Protein AF-A0A7S0EYB3-F1 (afdb_monomer)

Sequence (249 aa):
HHSPRRRPLAQVLSMSYGQLGDAGIPNRYRVEYCPTGRGGCKACGSPMA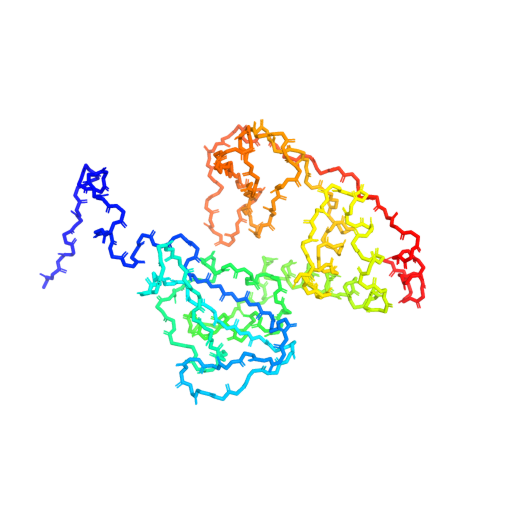EFTPRCGEKMRSHFFDGFEIKWFHPHCYRTSCKTVHDIVGFQKLKWTDQLVLYKQITGANADEGEAGAQRAKEASGMLWGVAEAIAGVPKPKLKEALELNGRMFGDKASPFELRHTIADGLLNGRLPPCPWCKCEALEQEGGLITCRGYLEGATACEFKQTAYGVMGSKVTAAAEAVPLERVPWAAHPAVEKSLHKAGGL

Foldseek 3Di:
DDDPDDDDPVVVVPDDPPPPPLVPDQLQKEKDFALAQPDAAPQPRHTHHGRAMKIWGWDQDPPDGGIDIHIHHLVRDDDPAQDCVSYHCLLVDQLVVNQVNRCVRNVDGDPCVDPLNVVSNVVSVQLVLLLVLLVPQDPVLLQVLCVQQLHHDDPSDGSSNSSSVVSCCQVPAAFAQDPQQSHSQWDDDPQKIAGQQARVRPHGDGDMAGQDDRPPRPRPPPVPPDRRDHDHRDGGPSSQVSQVVSVHD

Solvent-accessible surface area (backbone atoms only — not comparable to full-atom values): 14722 Å² total; per-residue (Å²): 140,83,80,81,80,78,76,61,73,74,64,65,76,72,53,57,95,85,69,58,65,79,83,67,48,80,73,32,34,31,36,47,58,30,80,48,52,83,46,52,19,76,76,81,61,49,74,37,56,50,73,37,70,33,35,33,41,50,41,77,39,94,85,52,99,52,72,41,70,51,38,21,43,60,95,63,54,84,72,88,60,68,55,71,88,62,29,45,48,46,80,78,40,56,55,72,58,38,51,55,49,43,26,71,49,59,74,43,79,75,62,64,84,41,72,68,42,43,51,51,44,51,53,31,51,52,36,50,51,47,26,58,38,39,61,85,54,53,63,70,60,50,47,55,33,31,48,72,62,58,41,86,75,64,92,83,60,36,67,65,59,51,33,46,53,50,22,46,24,71,76,64,26,32,67,45,56,31,94,82,56,61,38,61,37,49,45,74,57,88,28,40,34,35,41,71,38,37,38,94,79,75,42,79,36,83,56,68,47,73,79,47,60,54,95,86,43,73,60,72,8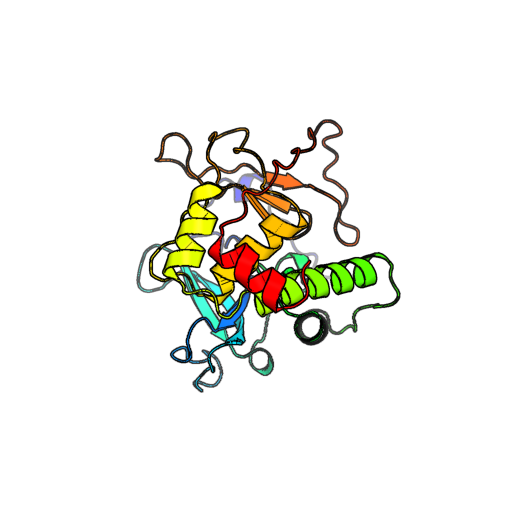1,58,95,70,70,75,80,78,66,54,39,84,54,60,82,34,72,67,51,53,56,29,27,56,74,61,75,47,133

Secondary structure (DSSP, 8-state):
-----PPPHHHHTT--TTTSGGGG-TT-EEEEE-SSTT-B-TTT--B--TTSEEEEEEEE-SSSSSEEEEEE-GGG-------GGGEETGGGS-HHHHHHHHHHHHSS---TTSHHHHHHHHHHHHHHHHHHHTTTS-HHHHHHHHHTTT----TT--HHHHHHHHHHHHHH-BPPPPTTT--S-EEEETTEEEE-SEETTTEE---EEESS--TT------TT----PPBPP---HHHHHHHHHTT--

InterPro domains:
  IPR001510 Zinc finger, PARP-type [PS50064] (29-109)
  IPR001510 Zinc finger, PARP-type [SM01336] (32-106)
  IPR036957 Zinc finger, PARP-type superfamily [G3DSA:3.30.1740.10] (25-121)

pLDDT: mean 84.0, std 17.28, range [30.45, 97.56]

Nearest PDB structures (foldseek):
  7s6h-assembly2_C  TM=8.211E-01  e=1.130E-13  Homo sapiens
  7s6h-assembly1_A  TM=8.220E-01  e=2.110E-13  Homo sapiens
  2n8a-assembly1_A  TM=8.616E-01  e=4.667E-07  Homo sapiens
  4dqy-assembly2_D  TM=9.055E-01  e=9.274E-07  Homo sapiens
  2dmj-assembly1_A  TM=7.052E-01  e=1.719E-07  Homo sapiens

Structure (mmCIF, N/CA/C/O backbone):
data_AF-A0A7S0EYB3-F1
#
_entry.id   AF-A0A7S0EYB3-F1
#
loop_
_atom_site.group_PDB
_atom_site.id
_atom_site.type_symbol
_atom_site.label_atom_id
_atom_site.label_alt_id
_atom_site.label_comp_id
_atom_site.label_asym_id
_atom_site.label_entity_id
_atom_site.label_seq_id
_atom_site.pdbx_PDB_ins_code
_atom_site.Cartn_x
_atom_site.Cartn_y
_atom_site.Cartn_z
_atom_site.occupancy
_atom_site.B_iso_or_equiv
_atom_site.auth_seq_id
_atom_site.auth_comp_id
_atom_site.auth_asym_id
_atom_site.auth_atom_id
_atom_site.pdbx_PDB_model_num
ATOM 1 N N . HIS A 1 1 ? -31.458 25.736 16.020 1.00 33.06 1 HIS A N 1
ATOM 2 C CA . HIS A 1 1 ? -31.029 25.841 14.609 1.00 33.06 1 HIS A CA 1
ATOM 3 C C . HIS A 1 1 ? -29.658 26.505 14.518 1.00 33.06 1 HIS A C 1
ATOM 5 O O . HIS A 1 1 ? -29.581 27.726 14.531 1.00 33.06 1 HIS A O 1
ATOM 11 N N . HIS A 1 2 ? -28.573 25.734 14.436 1.00 30.92 2 HIS A N 1
ATOM 12 C CA . HIS A 1 2 ? -27.263 26.279 14.068 1.00 30.92 2 HIS A CA 1
ATOM 13 C C . HIS A 1 2 ? -26.848 25.692 12.727 1.00 30.92 2 HIS A C 1
ATOM 15 O O . HIS A 1 2 ? -26.446 24.539 12.629 1.00 30.92 2 HIS A O 1
ATOM 21 N N . SER A 1 3 ? -27.017 26.500 11.684 1.00 30.45 3 SER A N 1
ATOM 22 C CA . SER A 1 3 ? -26.506 26.199 10.354 1.00 30.45 3 SER A CA 1
ATOM 23 C C . SER A 1 3 ? -24.984 26.401 10.363 1.00 30.45 3 SER A C 1
ATOM 25 O O . SER A 1 3 ? -24.530 27.465 10.801 1.00 30.45 3 SER A O 1
ATOM 27 N N . PRO A 1 4 ? -24.168 25.426 9.924 1.00 42.44 4 PRO A N 1
ATOM 28 C CA . PRO A 1 4 ? -22.732 25.629 9.815 1.00 42.44 4 PRO A CA 1
ATOM 29 C C . PRO A 1 4 ? -22.466 26.639 8.694 1.00 42.44 4 PRO A C 1
ATOM 31 O O . PRO A 1 4 ? -22.766 26.389 7.525 1.00 42.44 4 PRO A O 1
ATOM 34 N N . ARG A 1 5 ? -21.914 27.807 9.050 1.00 40.59 5 ARG A N 1
ATOM 35 C CA . ARG A 1 5 ? -21.501 28.834 8.083 1.00 40.59 5 ARG A CA 1
ATOM 36 C C . ARG A 1 5 ? -20.450 28.229 7.147 1.00 40.59 5 ARG A C 1
ATOM 38 O O . ARG A 1 5 ? -19.302 28.043 7.548 1.00 40.59 5 ARG A O 1
ATOM 45 N N . ARG A 1 6 ? -20.827 27.924 5.903 1.00 46.78 6 ARG A N 1
ATOM 46 C CA . ARG A 1 6 ? -19.861 27.590 4.847 1.00 46.78 6 ARG A CA 1
ATOM 47 C C . ARG A 1 6 ? -19.009 28.831 4.588 1.00 46.78 6 ARG A C 1
ATOM 49 O O . ARG A 1 6 ? -19.554 29.901 4.325 1.00 46.78 6 ARG A O 1
ATOM 56 N N . ARG A 1 7 ? -17.684 28.704 4.709 1.00 49.44 7 ARG A N 1
ATOM 57 C CA . ARG A 1 7 ? -16.764 29.797 4.369 1.00 49.44 7 ARG A CA 1
ATOM 58 C C . ARG A 1 7 ? -16.691 29.951 2.844 1.00 49.44 7 ARG A C 1
ATOM 60 O O . ARG A 1 7 ? -16.728 28.934 2.149 1.00 49.44 7 ARG A O 1
ATOM 67 N N . PRO A 1 8 ? -16.589 31.180 2.315 1.00 42.66 8 PRO A N 1
ATOM 68 C CA . PRO A 1 8 ? -16.465 31.410 0.879 1.00 42.66 8 PRO A CA 1
ATOM 69 C C . PRO A 1 8 ? -15.180 30.783 0.323 1.00 42.66 8 PRO A C 1
ATOM 71 O O . PRO A 1 8 ? -14.124 30.888 0.943 1.00 42.66 8 PRO A O 1
ATOM 74 N N . LEU A 1 9 ? -15.260 30.184 -0.870 1.00 46.19 9 LEU A N 1
ATOM 75 C CA . LEU A 1 9 ? -14.141 29.546 -1.589 1.00 46.19 9 LEU A CA 1
ATOM 76 C C . LEU A 1 9 ? -12.902 30.453 -1.712 1.00 46.19 9 LEU A C 1
ATOM 78 O O . LEU A 1 9 ? -11.775 29.984 -1.582 1.00 46.19 9 LEU A O 1
ATOM 82 N N . ALA A 1 10 ? -13.113 31.762 -1.869 1.00 38.06 10 ALA A N 1
ATOM 83 C CA . ALA A 1 10 ? -12.046 32.759 -1.961 1.00 38.06 10 ALA A CA 1
ATOM 84 C C . ALA A 1 10 ? -11.173 32.847 -0.692 1.00 38.06 10 ALA A C 1
ATOM 86 O O . ALA A 1 10 ? -9.992 33.160 -0.779 1.00 38.06 10 ALA A O 1
ATOM 87 N N . GLN A 1 11 ? -11.727 32.526 0.481 1.00 45.06 11 GLN A N 1
ATOM 88 C CA . GLN A 1 11 ? -11.010 32.591 1.757 1.00 45.06 11 GLN A CA 1
ATOM 89 C C . GLN A 1 11 ? -10.157 31.340 2.019 1.00 45.06 11 GLN A C 1
ATOM 91 O O . GLN A 1 11 ? -9.266 31.381 2.856 1.00 45.06 11 GLN A O 1
ATOM 96 N N . VAL A 1 12 ? -10.416 30.233 1.311 1.00 47.38 12 VAL A N 1
ATOM 97 C CA . VAL A 1 12 ? -9.609 28.999 1.378 1.00 47.38 12 VAL A CA 1
ATOM 98 C C . VAL A 1 12 ? -8.300 29.166 0.600 1.00 47.38 12 VAL A C 1
ATOM 100 O O . VAL A 1 12 ? -7.272 28.635 1.005 1.00 47.38 12 VAL A O 1
ATOM 103 N N . LEU A 1 13 ? -8.327 29.952 -0.481 1.00 43.72 13 LEU A N 1
ATOM 104 C CA . LEU A 1 13 ? -7.182 30.195 -1.365 1.00 43.72 13 LEU A CA 1
ATOM 105 C C . LEU A 1 13 ? -6.155 31.187 -0.790 1.00 43.72 13 LEU A C 1
ATOM 107 O O . LEU A 1 13 ? -5.025 31.227 -1.263 1.00 43.72 13 LEU A O 1
ATOM 111 N N . SER A 1 14 ? -6.521 31.970 0.232 1.00 40.59 14 SER A N 1
ATOM 112 C CA . SER A 1 14 ? -5.645 32.973 0.857 1.00 40.59 14 SER A CA 1
ATOM 113 C C . SER A 1 14 ? -5.004 32.514 2.172 1.00 40.59 14 SER A C 1
ATOM 115 O O . SER A 1 14 ? -4.392 33.324 2.867 1.00 40.59 14 SER A O 1
ATOM 117 N N . MET A 1 15 ? -5.187 31.255 2.578 1.00 36.97 15 MET A N 1
ATOM 118 C CA . MET A 1 15 ? -4.656 30.754 3.847 1.00 36.97 15 MET A CA 1
ATOM 119 C C . MET A 1 15 ? -3.258 30.180 3.641 1.00 36.97 15 MET A C 1
ATOM 121 O O . MET A 1 15 ? -3.061 29.256 2.854 1.00 36.97 15 MET A O 1
ATOM 125 N N . SER A 1 16 ? -2.284 30.714 4.379 1.00 45.19 16 SER A N 1
ATOM 126 C CA . SER A 1 16 ? -0.939 30.144 4.420 1.00 45.19 16 SER A CA 1
ATOM 127 C C . SER A 1 16 ? -0.989 28.701 4.941 1.00 45.19 16 SER A C 1
ATOM 129 O O . SER A 1 16 ? -1.886 28.326 5.707 1.00 45.19 16 SER A O 1
ATOM 131 N N . TYR A 1 17 ? -0.007 27.886 4.542 1.00 46.47 17 TYR A N 1
ATOM 132 C CA . TYR A 1 17 ? 0.092 26.448 4.843 1.00 46.47 17 TYR A CA 1
ATOM 133 C C . TYR A 1 17 ? -0.139 26.080 6.327 1.00 46.47 17 TYR A C 1
ATOM 135 O O . TYR A 1 17 ? -0.525 24.944 6.623 1.00 46.47 17 TYR A O 1
ATOM 143 N N . GLY A 1 18 ? 0.056 27.025 7.256 1.00 48.12 18 GLY A N 1
ATOM 144 C CA . GLY A 1 18 ? -0.119 26.853 8.700 1.00 48.12 18 GLY A CA 1
ATOM 145 C C . GLY A 1 18 ? -1.530 27.096 9.260 1.00 48.12 18 GLY A C 1
ATOM 146 O O . GLY A 1 18 ? -1.785 26.699 10.392 1.00 48.12 18 GLY A O 1
ATOM 147 N N . GLN A 1 19 ? -2.465 27.706 8.518 1.00 46.12 19 GLN A N 1
ATOM 148 C CA . GLN A 1 19 ? -3.760 28.139 9.084 1.00 46.12 19 GLN A CA 1
ATOM 149 C C . GLN A 1 19 ? -4.953 27.218 8.780 1.00 46.12 19 GLN A C 1
ATOM 151 O O . GLN A 1 19 ? -6.019 27.390 9.369 1.00 46.12 19 GLN A O 1
ATOM 156 N N . LEU A 1 20 ? -4.808 26.219 7.904 1.00 49.84 20 LEU A N 1
ATOM 157 C CA . LEU A 1 20 ? -5.917 25.347 7.465 1.00 49.84 20 LEU A CA 1
ATOM 158 C C . LEU A 1 20 ? -6.392 24.319 8.519 1.00 49.84 20 LEU A C 1
ATOM 160 O O . LEU A 1 20 ? -7.240 23.473 8.224 1.00 49.84 20 LEU A O 1
ATOM 164 N N . GLY A 1 21 ? -5.860 24.365 9.745 1.00 59.31 21 GLY A N 1
ATOM 165 C CA . GLY A 1 21 ? -6.082 23.329 10.756 1.00 59.31 21 GLY A CA 1
ATOM 166 C C . GLY A 1 21 ? -5.693 21.933 10.247 1.00 59.31 21 GLY A C 1
ATOM 167 O O . GLY A 1 21 ? -4.972 21.789 9.251 1.00 59.31 21 GLY A O 1
ATOM 168 N N . ASP A 1 22 ? -6.190 20.891 10.914 1.00 60.12 22 ASP A N 1
ATOM 169 C CA . ASP A 1 22 ? -5.960 19.499 10.497 1.00 60.12 22 ASP A CA 1
ATOM 170 C C . ASP A 1 22 ? -6.861 19.056 9.327 1.00 60.12 22 ASP A C 1
ATOM 172 O O . ASP A 1 22 ? -6.702 17.956 8.795 1.00 60.12 22 ASP A O 1
ATOM 176 N N . ALA A 1 23 ? -7.828 19.887 8.921 1.00 60.25 23 ALA A N 1
ATOM 177 C CA . ALA A 1 23 ? -8.753 19.587 7.826 1.00 60.25 23 ALA A CA 1
ATOM 178 C C . ALA A 1 23 ? -8.066 19.605 6.447 1.00 60.25 23 ALA A C 1
ATOM 180 O O . ALA A 1 23 ? -8.551 18.977 5.513 1.00 60.25 23 ALA A O 1
ATOM 181 N N . GLY A 1 24 ? -6.925 20.291 6.326 1.00 71.31 24 GLY A N 1
ATOM 182 C CA . GLY A 1 24 ? -6.131 20.358 5.097 1.00 71.31 24 GLY A CA 1
ATOM 183 C C . GLY A 1 24 ? -5.035 19.293 4.968 1.00 71.31 24 GLY A C 1
ATOM 184 O O . GLY A 1 24 ? -4.196 19.423 4.083 1.00 71.31 24 GLY A O 1
ATOM 185 N N . ILE A 1 25 ? -4.968 18.284 5.848 1.00 83.31 25 ILE A N 1
ATOM 186 C CA . ILE A 1 25 ? -3.905 17.265 5.789 1.00 83.31 25 ILE A CA 1
ATOM 187 C C . ILE A 1 25 ? -4.238 16.230 4.700 1.00 83.31 25 ILE A C 1
ATOM 189 O O . ILE A 1 25 ? -5.195 15.470 4.860 1.00 83.31 25 ILE A O 1
ATOM 193 N N . PRO A 1 26 ? -3.448 16.135 3.611 1.00 82.50 26 PRO A N 1
ATOM 194 C CA . PRO A 1 26 ? -3.720 15.183 2.542 1.00 82.50 26 PRO A CA 1
ATOM 195 C C . PRO A 1 26 ? -3.441 13.751 3.006 1.00 82.50 26 PRO A C 1
ATOM 197 O O . PRO A 1 26 ? -2.394 13.489 3.615 1.00 82.50 26 PRO A O 1
ATOM 200 N N . ASN A 1 27 ? -4.341 12.827 2.652 1.00 85.25 27 ASN A N 1
ATOM 201 C CA . ASN A 1 27 ? -4.281 11.405 3.011 1.00 85.25 27 ASN A CA 1
ATOM 202 C C . ASN A 1 27 ? -4.085 11.208 4.521 1.00 85.25 27 ASN A C 1
ATOM 204 O O . ASN A 1 27 ? -3.145 10.543 4.966 1.00 85.25 27 ASN A O 1
ATOM 208 N N . ARG A 1 28 ? -4.939 11.873 5.310 1.00 90.94 28 ARG A N 1
ATOM 209 C CA . ARG A 1 28 ? -4.842 11.899 6.772 1.00 90.94 28 ARG A CA 1
ATOM 210 C C . ARG A 1 28 ? -4.916 10.502 7.381 1.00 90.94 28 ARG A C 1
ATOM 212 O O . ARG A 1 28 ? -4.125 10.186 8.268 1.00 90.94 28 ARG A O 1
ATOM 219 N N . TYR A 1 29 ? -5.852 9.684 6.916 1.00 93.44 29 TYR A N 1
ATOM 220 C CA . TYR A 1 29 ? -6.107 8.358 7.466 1.00 93.44 29 TYR A CA 1
ATOM 221 C C . TYR A 1 29 ? -5.429 7.285 6.635 1.00 93.44 29 TYR A C 1
ATOM 223 O O . TYR A 1 29 ? -5.396 7.350 5.405 1.00 93.44 29 TYR A O 1
ATOM 231 N N . ARG A 1 30 ? -4.882 6.285 7.322 1.00 94.06 30 ARG A N 1
ATOM 232 C CA . ARG A 1 30 ? -4.179 5.186 6.673 1.00 94.06 30 ARG A CA 1
ATOM 233 C C . ARG A 1 30 ? -4.172 3.921 7.508 1.00 94.06 30 ARG A C 1
ATOM 235 O O . ARG A 1 30 ? -4.234 3.983 8.732 1.00 94.06 30 ARG A O 1
ATOM 242 N N . VAL A 1 31 ? -4.053 2.781 6.850 1.00 95.38 31 VAL A N 1
ATOM 243 C CA . VAL A 1 31 ? -3.905 1.468 7.472 1.00 95.38 31 VAL A CA 1
ATOM 244 C C . VAL A 1 31 ? -2.864 0.650 6.726 1.00 95.38 31 VAL A C 1
ATOM 246 O O . VAL A 1 31 ? -2.667 0.803 5.524 1.00 95.38 31 VAL A O 1
ATOM 249 N N . GLU A 1 32 ? -2.167 -0.205 7.459 1.00 94.44 32 GLU A N 1
ATOM 250 C CA . GLU A 1 32 ? -1.218 -1.171 6.908 1.00 94.44 32 GLU A CA 1
ATOM 251 C C . GLU A 1 32 ? -0.987 -2.294 7.919 1.00 94.44 32 GLU A C 1
ATOM 253 O O . GLU A 1 32 ? -1.329 -2.161 9.097 1.00 94.44 32 GLU A O 1
ATOM 258 N N . TYR A 1 33 ? -0.339 -3.372 7.487 1.00 94.75 33 TYR A N 1
ATOM 259 C CA . TYR A 1 33 ? 0.288 -4.294 8.428 1.00 94.75 33 TYR A CA 1
ATOM 260 C C . TYR A 1 33 ? 1.583 -3.702 8.960 1.00 94.75 33 TYR A C 1
ATOM 262 O O . TYR A 1 33 ? 2.339 -3.061 8.228 1.00 94.75 33 TYR A O 1
ATOM 270 N N . CYS A 1 34 ? 1.865 -3.950 10.235 1.00 94.00 34 CYS A N 1
ATOM 271 C CA . CYS A 1 34 ? 3.109 -3.541 10.862 1.00 94.00 34 CYS A CA 1
ATOM 272 C C . CYS A 1 34 ? 4.300 -4.112 10.076 1.00 94.00 34 CYS A C 1
ATOM 274 O O . CYS A 1 34 ? 4.470 -5.331 10.046 1.00 94.00 34 CYS A O 1
ATOM 276 N N . PRO A 1 35 ? 5.162 -3.265 9.487 1.00 89.81 35 PRO A N 1
ATOM 277 C CA . PRO A 1 35 ? 6.303 -3.737 8.709 1.00 89.81 35 PRO A CA 1
ATOM 278 C C . PRO A 1 35 ? 7.406 -4.326 9.596 1.00 89.81 35 PRO A C 1
ATOM 280 O O . PRO A 1 35 ? 8.272 -5.029 9.098 1.00 89.81 35 PRO A O 1
ATOM 283 N N . THR A 1 36 ? 7.405 -3.991 10.893 1.00 89.19 36 THR A N 1
ATOM 284 C CA . THR A 1 36 ? 8.294 -4.545 11.926 1.00 89.19 36 THR A CA 1
ATOM 285 C C . THR A 1 36 ? 7.568 -4.526 13.273 1.00 89.19 36 THR A C 1
ATOM 287 O O . THR A 1 36 ? 6.688 -3.685 13.473 1.00 89.19 36 THR A O 1
ATOM 290 N N . GLY A 1 37 ? 8.002 -5.353 14.226 1.00 90.62 37 GLY A N 1
ATOM 291 C CA . GLY A 1 37 ? 7.461 -5.396 15.593 1.00 90.62 37 GLY A CA 1
ATOM 292 C C . GLY A 1 37 ? 7.941 -4.290 16.549 1.00 90.62 37 GLY A C 1
ATOM 293 O O . GLY A 1 37 ? 7.733 -4.383 17.753 1.00 90.62 37 GLY A O 1
ATOM 294 N N . ARG A 1 38 ? 8.639 -3.257 16.051 1.00 89.00 38 ARG A N 1
ATOM 295 C CA . ARG A 1 38 ? 9.266 -2.211 16.892 1.00 89.00 38 ARG A CA 1
ATOM 296 C C . ARG A 1 38 ? 8.354 -1.021 17.205 1.00 89.00 38 ARG A C 1
ATOM 298 O O . ARG A 1 38 ? 8.743 -0.129 17.951 1.00 89.00 38 ARG A O 1
ATOM 305 N N . GLY A 1 39 ? 7.179 -0.950 16.580 1.00 89.50 39 GLY A N 1
ATOM 306 C CA . GLY A 1 39 ? 6.250 0.165 16.762 1.00 89.50 39 GLY A CA 1
ATOM 307 C C . GLY A 1 39 ? 5.416 0.016 18.034 1.00 89.50 39 GLY A C 1
ATOM 308 O O . GLY A 1 39 ? 4.934 -1.073 18.322 1.00 89.50 39 GLY A O 1
ATOM 309 N N . GLY A 1 40 ? 5.194 1.115 18.755 1.00 94.94 40 GLY A N 1
ATOM 310 C CA . GLY A 1 40 ? 4.257 1.183 19.883 1.00 94.94 40 GLY A CA 1
ATOM 311 C C . GLY A 1 40 ? 2.981 1.946 19.524 1.00 94.94 40 GLY A C 1
ATOM 312 O O . GLY A 1 40 ? 3.022 2.903 18.744 1.00 94.94 40 GLY A O 1
ATOM 313 N N . CYS A 1 41 ? 1.848 1.522 20.080 1.00 97.56 41 CYS A N 1
ATOM 314 C CA . CYS A 1 41 ? 0.565 2.197 19.904 1.00 97.56 41 CYS A CA 1
ATOM 315 C C . CYS A 1 41 ? 0.527 3.515 20.684 1.00 97.56 41 CYS A C 1
ATOM 317 O O . CYS A 1 41 ? 0.824 3.557 21.876 1.00 97.56 41 CYS A O 1
ATOM 319 N N . LYS A 1 42 ? 0.105 4.601 20.032 1.00 96.25 42 LYS A N 1
ATOM 320 C CA . LYS A 1 42 ? 0.049 5.941 20.633 1.00 96.25 42 LYS A CA 1
ATOM 321 C C . LYS A 1 42 ? -1.106 6.152 21.616 1.00 96.25 42 LYS A C 1
ATOM 323 O O . LYS A 1 42 ? -1.129 7.190 22.264 1.00 96.25 42 LYS A O 1
ATOM 328 N N . ALA A 1 43 ? -2.032 5.200 21.740 1.00 96.50 43 ALA A N 1
ATOM 329 C CA . ALA A 1 43 ? -3.118 5.265 22.720 1.00 96.50 43 ALA A CA 1
ATOM 330 C C . ALA A 1 43 ? -2.808 4.476 24.002 1.00 96.50 43 ALA A C 1
ATOM 332 O O . ALA A 1 43 ? -2.922 5.027 25.088 1.00 96.50 43 ALA A O 1
ATOM 333 N N . CYS A 1 44 ? -2.415 3.202 23.889 1.00 97.19 44 CYS A N 1
ATOM 334 C CA . CYS A 1 44 ? -2.166 2.341 25.054 1.00 97.19 44 CYS A CA 1
ATOM 335 C C . CYS A 1 44 ? -0.681 2.180 25.417 1.00 97.19 44 CYS A C 1
ATOM 337 O O . CYS A 1 44 ? -0.372 1.634 26.469 1.00 97.19 44 CYS A O 1
ATOM 339 N N . GLY A 1 45 ? 0.247 2.600 24.552 1.00 95.94 45 GLY A N 1
ATOM 340 C CA . GLY A 1 45 ? 1.693 2.450 24.756 1.00 95.94 45 GLY A CA 1
ATOM 341 C C . GLY A 1 45 ? 2.250 1.050 24.473 1.00 95.94 45 GLY A C 1
ATOM 342 O O . GLY A 1 45 ? 3.461 0.903 24.331 1.00 95.94 45 GLY A O 1
ATOM 343 N N . SER A 1 46 ? 1.401 0.026 24.342 1.00 96.81 46 SER A N 1
ATOM 344 C CA . SER A 1 46 ? 1.835 -1.357 24.114 1.00 96.81 46 SER A CA 1
ATOM 345 C C . SER A 1 46 ? 2.466 -1.564 22.723 1.00 96.81 46 SER A C 1
ATOM 347 O O . SER A 1 46 ? 2.101 -0.862 21.768 1.00 96.81 46 SER A O 1
ATOM 349 N N . PRO A 1 47 ? 3.390 -2.537 22.577 1.00 96.50 47 PRO A N 1
ATOM 350 C CA . PRO A 1 47 ? 3.994 -2.871 21.289 1.00 96.50 47 PRO A CA 1
ATOM 351 C C . PRO A 1 47 ? 2.961 -3.414 20.287 1.00 96.50 47 PRO A C 1
ATOM 353 O O . PRO A 1 47 ? 1.927 -3.976 20.655 1.00 96.50 47 PRO A O 1
ATOM 356 N N . MET A 1 48 ? 3.255 -3.247 19.000 1.00 96.38 48 MET A N 1
ATOM 357 C CA . MET A 1 48 ? 2.508 -3.823 17.881 1.00 96.38 48 MET A CA 1
ATOM 358 C C . MET A 1 48 ? 3.386 -4.860 17.188 1.00 96.38 48 MET A C 1
ATOM 360 O O . MET A 1 48 ? 4.468 -4.527 16.705 1.00 96.38 48 MET A O 1
ATOM 364 N N . ALA A 1 49 ? 2.924 -6.109 17.150 1.00 94.88 49 ALA A N 1
ATOM 365 C CA . ALA A 1 49 ? 3.656 -7.199 16.520 1.00 94.88 49 ALA A CA 1
ATOM 366 C C . ALA A 1 49 ? 3.773 -6.990 15.004 1.00 94.88 49 ALA A C 1
ATOM 368 O O . ALA A 1 49 ? 2.890 -6.406 14.370 1.00 94.88 49 ALA A O 1
ATOM 369 N N . GLU A 1 50 ? 4.865 -7.481 14.418 1.00 92.94 50 GLU A N 1
ATOM 370 C CA . GLU A 1 50 ? 5.022 -7.500 12.965 1.00 92.94 50 GLU A CA 1
ATOM 371 C C . GLU A 1 50 ? 3.843 -8.224 12.315 1.00 92.94 50 GLU A C 1
ATOM 373 O O . GLU A 1 50 ? 3.292 -9.167 12.880 1.00 92.94 50 GLU A O 1
ATOM 378 N N . PHE A 1 51 ? 3.446 -7.758 11.134 1.00 91.25 51 PHE A N 1
ATOM 379 C CA . PHE A 1 51 ? 2.380 -8.370 10.353 1.00 91.25 51 PHE A CA 1
ATOM 380 C C . PHE A 1 51 ? 0.995 -8.371 11.027 1.00 91.25 51 PHE A C 1
ATOM 382 O O . PHE A 1 51 ? 0.111 -9.133 10.649 1.00 91.25 51 PHE A O 1
ATOM 389 N N . THR A 1 52 ? 0.764 -7.473 11.989 1.00 94.38 52 THR A N 1
ATOM 390 C CA . THR A 1 52 ? -0.578 -7.175 12.521 1.00 94.38 52 THR A CA 1
ATOM 391 C C . THR A 1 52 ? -1.108 -5.854 11.953 1.00 94.38 52 THR A C 1
ATOM 393 O O . THR A 1 52 ? -0.306 -4.942 11.724 1.00 94.38 52 THR A O 1
ATOM 396 N N . PRO A 1 53 ? -2.422 -5.705 11.693 1.00 95.38 53 PRO A N 1
ATOM 397 C CA . PRO A 1 53 ? -2.978 -4.445 11.209 1.00 95.38 53 PRO A CA 1
ATOM 398 C C . PRO A 1 53 ? -2.737 -3.308 12.205 1.00 95.38 53 PRO A C 1
ATOM 400 O O . PRO A 1 53 ? -2.902 -3.481 13.413 1.00 95.38 53 PRO A O 1
ATOM 403 N N . ARG A 1 54 ? -2.402 -2.121 11.701 1.00 96.19 54 ARG A N 1
ATOM 404 C CA . ARG A 1 54 ? -2.321 -0.880 12.477 1.00 96.19 54 ARG A CA 1
ATOM 405 C C . ARG A 1 54 ? -2.991 0.268 11.741 1.00 96.19 54 ARG A C 1
ATOM 407 O O . ARG A 1 54 ? -2.939 0.357 10.516 1.00 96.19 54 ARG A O 1
ATOM 414 N N . CYS A 1 55 ? -3.587 1.170 12.509 1.00 96.62 55 CYS A N 1
ATOM 415 C CA . CYS A 1 55 ? -4.220 2.375 11.990 1.00 96.62 55 CYS A CA 1
ATOM 416 C C . CYS A 1 55 ? -3.325 3.585 12.225 1.00 96.62 55 CYS A C 1
ATOM 418 O O . CYS A 1 55 ? -2.744 3.743 13.297 1.00 96.62 55 CYS A O 1
ATOM 420 N N . GLY A 1 56 ? -3.193 4.425 11.210 1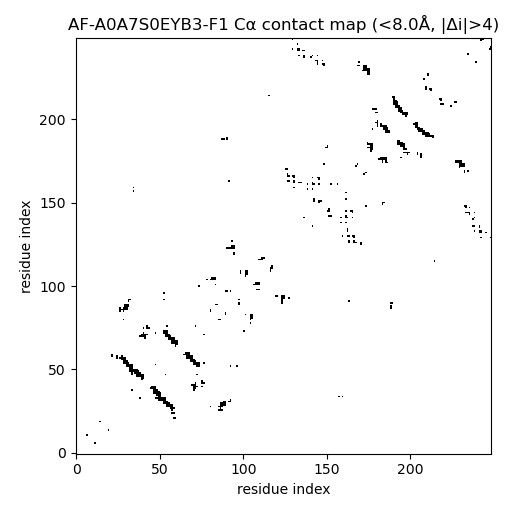.00 95.88 56 GLY A N 1
ATOM 421 C CA . GLY A 1 56 ? -2.323 5.582 11.189 1.00 95.88 56 GLY A CA 1
ATOM 422 C C . GLY A 1 56 ? -3.105 6.861 10.948 1.00 95.88 56 GLY A C 1
ATOM 423 O O . GLY A 1 56 ? -3.959 6.926 10.065 1.00 95.88 56 GLY A O 1
ATOM 424 N N . GLU A 1 57 ? -2.751 7.895 11.698 1.00 94.56 57 GLU A N 1
ATOM 425 C CA . GLU A 1 57 ? -3.251 9.245 11.489 1.00 94.56 57 GLU A CA 1
ATOM 426 C C . GLU A 1 57 ? -2.083 10.199 11.260 1.00 94.56 57 GLU A C 1
ATOM 428 O O . GLU A 1 57 ? -1.201 10.354 12.110 1.00 94.56 57 GLU A O 1
ATOM 433 N N . LYS A 1 58 ? -2.054 10.793 10.069 1.00 93.25 58 LYS A N 1
ATOM 434 C CA . LYS A 1 58 ? -1.058 11.776 9.665 1.00 93.25 58 LYS A CA 1
ATOM 435 C C . LYS A 1 58 ? -1.386 13.114 10.314 1.00 93.25 58 LYS A C 1
ATOM 437 O O . LYS A 1 58 ? -2.497 13.620 10.183 1.00 93.25 58 LYS A O 1
ATOM 442 N N . MET A 1 59 ? -0.406 13.689 10.992 1.00 91.38 59 MET A N 1
ATOM 443 C CA . MET A 1 59 ? -0.532 14.943 11.725 1.00 91.38 59 MET A CA 1
ATOM 444 C C . MET A 1 59 ? 0.667 15.836 11.431 1.00 91.38 59 MET A C 1
ATOM 446 O O . MET A 1 59 ? 1.714 15.344 11.006 1.00 91.38 59 MET A O 1
ATOM 450 N N . ARG A 1 60 ? 0.536 17.148 11.642 1.00 90.12 60 ARG A N 1
ATOM 451 C CA . ARG A 1 60 ? 1.702 18.040 11.574 1.00 90.12 60 ARG A CA 1
ATOM 452 C C . ARG A 1 60 ? 2.671 17.676 12.691 1.00 90.12 60 ARG A C 1
ATOM 454 O O . ARG A 1 60 ? 2.252 17.477 13.831 1.00 90.12 60 ARG A O 1
ATOM 461 N N . SER A 1 61 ? 3.946 17.564 12.344 1.00 90.62 61 SER A N 1
ATOM 462 C CA . SER A 1 61 ? 4.990 17.314 13.328 1.00 90.62 61 SER A CA 1
ATOM 463 C C . SER A 1 61 ? 5.231 18.574 14.155 1.00 90.62 61 SER A C 1
ATOM 465 O O . SER A 1 61 ? 5.246 19.682 13.627 1.00 90.62 61 SER A O 1
ATOM 467 N N . HIS A 1 62 ? 5.435 18.402 15.460 1.00 88.75 62 HIS A N 1
ATOM 468 C CA . HIS A 1 62 ? 5.901 19.484 16.333 1.00 88.75 62 HIS A CA 1
ATOM 469 C C . HIS A 1 62 ? 7.425 19.664 16.275 1.00 88.75 62 HIS A C 1
ATOM 471 O O . HIS A 1 62 ? 7.943 20.642 16.802 1.00 88.75 62 HIS A O 1
ATOM 477 N N . PHE A 1 63 ? 8.140 18.710 15.669 1.00 89.81 63 PHE A N 1
ATOM 478 C CA . PHE A 1 63 ? 9.601 18.633 15.705 1.00 89.81 63 PHE A CA 1
ATOM 479 C C . PHE A 1 63 ? 10.270 19.068 14.400 1.00 89.81 63 PHE A C 1
ATOM 481 O O . PHE A 1 63 ? 11.439 19.437 14.412 1.00 89.81 63 PHE A O 1
ATOM 488 N N . PHE A 1 64 ? 9.565 18.994 13.273 1.00 88.50 64 PHE A N 1
ATOM 489 C CA . PHE A 1 64 ? 10.099 19.369 11.966 1.00 88.50 64 PHE A CA 1
ATOM 490 C C . PHE A 1 64 ? 8.987 19.895 11.063 1.00 88.50 64 PHE A C 1
ATOM 492 O O . PHE A 1 64 ? 7.814 19.582 11.271 1.00 88.50 64 PHE A O 1
ATOM 499 N N . ASP A 1 65 ? 9.365 20.665 10.044 1.00 87.12 65 ASP A N 1
ATOM 500 C CA . ASP A 1 65 ? 8.424 21.144 9.037 1.00 87.12 65 ASP A CA 1
ATOM 501 C C . ASP A 1 65 ? 7.990 19.988 8.130 1.00 87.12 65 ASP A C 1
ATOM 503 O O . ASP A 1 65 ? 8.695 19.558 7.217 1.00 87.12 65 ASP A O 1
ATOM 507 N N . GLY A 1 66 ? 6.850 19.400 8.471 1.00 88.69 66 GLY A N 1
ATOM 508 C CA . GLY A 1 66 ? 6.304 18.261 7.765 1.00 88.69 66 GLY A CA 1
ATOM 509 C C . GLY A 1 66 ? 5.252 17.526 8.576 1.00 88.69 66 GLY A C 1
ATOM 510 O O . GLY A 1 66 ? 4.648 18.048 9.517 1.00 88.69 66 GLY A O 1
ATOM 511 N N . PHE A 1 67 ? 5.018 16.280 8.182 1.00 90.88 67 PHE A N 1
ATOM 512 C CA . PHE A 1 67 ? 4.012 15.436 8.801 1.00 90.88 67 PHE A CA 1
ATOM 513 C C . PHE A 1 67 ? 4.646 14.207 9.435 1.00 90.88 67 PHE A C 1
ATOM 515 O O . PHE A 1 67 ? 5.523 13.573 8.853 1.00 90.88 67 PHE A O 1
ATOM 522 N N . GLU A 1 68 ? 4.130 13.828 10.593 1.00 92.00 68 GLU A N 1
ATOM 523 C CA . GLU A 1 68 ? 4.377 12.531 11.208 1.00 92.00 68 GLU A CA 1
ATOM 524 C C . GLU A 1 68 ? 3.099 11.695 11.182 1.00 92.00 68 GLU A C 1
ATOM 526 O O . GLU A 1 68 ? 1.997 12.226 11.042 1.00 92.00 68 GLU A O 1
ATOM 531 N N . ILE A 1 69 ? 3.226 10.375 11.312 1.00 93.88 69 ILE A N 1
ATOM 532 C CA . ILE A 1 69 ? 2.060 9.507 11.481 1.00 93.88 69 ILE A CA 1
ATOM 533 C C . ILE A 1 69 ? 2.071 8.909 12.877 1.00 93.88 69 ILE A C 1
ATOM 535 O O . ILE A 1 69 ? 3.012 8.213 13.266 1.00 93.88 69 ILE A O 1
ATOM 539 N N . LYS A 1 70 ? 0.979 9.134 13.606 1.00 94.88 70 LYS A N 1
ATOM 540 C CA . LYS A 1 70 ? 0.695 8.433 14.854 1.00 94.88 70 LYS A CA 1
ATOM 541 C C . LYS A 1 70 ? 0.031 7.103 14.541 1.00 94.88 70 LYS A C 1
ATOM 543 O O . LYS A 1 70 ? -0.937 7.055 13.790 1.00 94.88 70 LYS A O 1
ATOM 548 N N . TRP A 1 71 ? 0.578 6.035 15.111 1.00 96.75 71 TRP A N 1
ATOM 549 C CA . TRP A 1 71 ? 0.134 4.664 14.890 1.00 96.75 71 TRP A CA 1
ATOM 550 C C . TRP A 1 71 ? -0.624 4.115 16.093 1.00 96.75 71 TRP A C 1
ATOM 552 O O . TRP A 1 71 ? -0.241 4.364 17.236 1.00 96.75 71 TRP A O 1
ATOM 562 N N . PHE A 1 72 ? -1.662 3.328 15.832 1.00 97.12 72 PHE A N 1
ATOM 563 C CA . PHE A 1 72 ? -2.573 2.777 16.828 1.00 97.12 72 PHE A CA 1
ATOM 564 C C . PHE A 1 72 ? -2.907 1.317 16.504 1.00 97.12 72 PHE A C 1
ATOM 566 O O . PHE A 1 72 ? -3.038 0.959 15.329 1.00 97.12 72 PHE A O 1
ATOM 573 N N . HIS A 1 73 ? -3.122 0.488 17.532 1.00 96.12 73 HIS A N 1
ATOM 574 C CA . HIS A 1 73 ? -3.839 -0.778 17.337 1.00 96.12 73 HIS A CA 1
ATOM 575 C C . HIS A 1 73 ? -5.243 -0.490 16.788 1.00 96.12 73 HIS A C 1
ATOM 577 O O . HIS A 1 73 ? -5.828 0.527 17.174 1.00 96.12 73 HIS A O 1
ATOM 583 N N . PRO A 1 74 ? -5.830 -1.387 15.975 1.00 94.62 74 PRO A N 1
ATOM 584 C CA . PRO A 1 74 ? -7.195 -1.239 15.478 1.00 94.62 74 PRO A CA 1
ATOM 585 C C . PRO A 1 74 ? -8.189 -0.914 16.599 1.00 94.62 74 PRO A C 1
ATOM 587 O O . PRO A 1 74 ? -8.778 0.161 16.591 1.00 94.62 74 PRO A O 1
ATOM 590 N N . HIS A 1 75 ? -8.256 -1.734 17.653 1.00 93.12 75 HIS A N 1
ATOM 591 C CA . HIS A 1 75 ? -9.192 -1.532 18.770 1.00 93.12 75 HIS A CA 1
ATOM 592 C C . HIS A 1 75 ? -8.940 -0.248 19.592 1.00 93.12 75 HIS A C 1
ATOM 594 O O . HIS A 1 75 ? -9.847 0.266 20.258 1.00 93.12 75 HIS A O 1
ATOM 600 N N . CYS A 1 76 ? -7.712 0.278 19.568 1.00 95.50 76 CYS A N 1
ATOM 601 C CA . CYS A 1 76 ? -7.339 1.532 20.221 1.00 95.50 76 CYS A CA 1
ATOM 602 C C . CYS A 1 76 ? -7.681 2.763 19.380 1.00 95.50 76 CYS A C 1
ATOM 604 O O . CYS A 1 76 ? -7.721 3.872 19.912 1.00 95.50 76 CYS A O 1
ATOM 606 N N . TYR A 1 77 ? -7.881 2.595 18.074 1.00 93.44 77 TYR A N 1
ATOM 607 C CA . TYR A 1 77 ? -8.011 3.713 17.160 1.00 93.44 77 TYR A CA 1
ATOM 608 C C . TYR A 1 77 ? -9.395 4.363 17.272 1.00 93.44 77 TYR A C 1
ATOM 610 O O . TYR A 1 77 ? -10.430 3.731 17.053 1.00 93.44 77 TYR A O 1
ATOM 618 N N . ARG A 1 78 ? -9.416 5.647 17.640 1.00 90.38 78 ARG A N 1
ATOM 619 C CA . ARG A 1 78 ? -10.624 6.476 17.755 1.00 90.38 78 ARG A CA 1
ATOM 620 C C . ARG A 1 78 ? -10.633 7.483 16.613 1.00 90.38 78 ARG A C 1
ATOM 622 O O . ARG A 1 78 ? -10.259 8.636 16.787 1.00 90.38 78 ARG A O 1
ATOM 629 N N . THR A 1 79 ? -10.995 7.007 15.427 1.00 86.19 79 THR A N 1
ATOM 630 C CA . THR A 1 79 ? -10.961 7.825 14.214 1.00 86.19 79 THR A CA 1
ATOM 631 C C . THR A 1 79 ? -12.152 8.770 14.116 1.00 86.19 79 THR A C 1
ATOM 633 O O . THR A 1 79 ? -13.276 8.434 14.495 1.00 86.19 79 THR A O 1
ATOM 636 N N . SER A 1 80 ? -11.916 9.951 13.554 1.00 86.06 80 SER A N 1
ATOM 637 C CA . SER A 1 80 ? -12.972 10.836 13.062 1.00 86.06 80 SER A CA 1
ATOM 638 C C . SER A 1 80 ? -13.372 10.520 11.616 1.00 86.06 80 SER A C 1
ATOM 640 O O . SER A 1 80 ? -14.372 11.065 11.143 1.00 86.06 80 SER A O 1
ATOM 642 N N . CYS A 1 81 ? -12.647 9.623 10.934 1.00 87.12 81 CYS A N 1
ATOM 643 C CA . CYS A 1 81 ? -13.001 9.133 9.609 1.00 87.12 81 CYS A CA 1
ATOM 644 C C . CYS A 1 81 ? -14.375 8.449 9.633 1.00 87.12 81 CYS A C 1
ATOM 646 O O . CYS A 1 81 ? -14.680 7.687 10.550 1.00 87.12 81 CYS A O 1
ATOM 648 N N . LYS A 1 82 ? -15.210 8.736 8.631 1.00 85.12 82 LYS A N 1
ATOM 649 C CA . LYS A 1 82 ? -16.570 8.180 8.508 1.00 85.12 82 LYS A CA 1
ATOM 650 C C . LYS A 1 82 ? -16.727 7.218 7.339 1.00 85.12 82 LYS A C 1
ATOM 652 O O . LYS A 1 82 ? -17.746 6.547 7.245 1.00 85.12 82 LYS A O 1
ATOM 657 N N . THR A 1 83 ? -15.732 7.151 6.461 1.00 86.69 83 THR A N 1
ATOM 658 C CA . THR A 1 83 ? -15.767 6.333 5.254 1.00 86.69 83 THR A CA 1
ATOM 659 C C . THR A 1 83 ? -14.432 5.637 5.052 1.00 86.69 83 THR A C 1
ATOM 661 O O . THR A 1 83 ? -13.372 6.237 5.198 1.00 86.69 83 THR A O 1
ATOM 664 N N . VAL A 1 84 ? -14.470 4.359 4.690 1.00 87.81 84 VAL A N 1
ATOM 665 C CA . VAL A 1 84 ? -13.253 3.598 4.377 1.00 87.81 84 VAL A CA 1
ATOM 666 C C . VAL A 1 84 ? -12.570 4.091 3.097 1.00 87.81 84 VAL A C 1
ATOM 668 O O . VAL A 1 84 ? -11.385 3.843 2.911 1.00 87.81 84 VAL A O 1
ATOM 671 N N . HIS A 1 85 ? -13.283 4.832 2.241 1.00 82.81 85 HIS A N 1
ATOM 672 C CA . HIS A 1 85 ? -12.747 5.369 0.986 1.00 82.81 85 HIS A CA 1
ATOM 673 C C . HIS A 1 85 ? -11.673 6.447 1.188 1.00 82.81 85 HIS A C 1
ATOM 675 O O . HIS A 1 85 ? -10.822 6.617 0.322 1.00 82.81 85 HIS A O 1
ATOM 681 N N . ASP A 1 86 ? -11.673 7.127 2.338 1.00 84.06 86 ASP A N 1
ATOM 682 C CA . ASP A 1 86 ? -10.675 8.154 2.673 1.00 84.06 86 ASP A CA 1
ATOM 683 C C . ASP A 1 86 ? -9.420 7.561 3.341 1.00 84.06 86 ASP A C 1
ATOM 685 O O . ASP A 1 86 ? -8.512 8.295 3.748 1.00 84.06 86 ASP A O 1
ATOM 689 N N . ILE A 1 87 ? -9.375 6.235 3.513 1.00 89.62 87 ILE A N 1
ATOM 690 C CA . ILE A 1 87 ? -8.324 5.538 4.250 1.00 89.62 87 ILE A CA 1
ATOM 691 C C . ILE A 1 87 ? -7.361 4.874 3.278 1.00 89.62 87 ILE A C 1
ATOM 693 O O . ILE A 1 87 ? -7.660 3.843 2.677 1.00 89.62 87 ILE A O 1
ATOM 697 N N . VAL A 1 88 ? -6.154 5.427 3.215 1.00 89.88 88 VAL A N 1
ATOM 698 C CA . VAL A 1 88 ? -5.070 4.866 2.407 1.00 89.88 88 VAL A CA 1
ATOM 699 C C . VAL A 1 88 ? -4.638 3.500 2.950 1.00 89.88 88 VAL A C 1
ATOM 701 O O . VAL A 1 88 ? -4.434 3.331 4.148 1.00 89.88 88 VAL A O 1
ATOM 704 N N . GLY A 1 89 ? -4.444 2.528 2.072 1.00 90.56 89 GLY A N 1
ATOM 705 C CA . GLY A 1 89 ? -4.060 1.151 2.347 1.00 90.56 89 GLY A CA 1
ATOM 706 C C . GLY A 1 89 ? -5.214 0.213 2.697 1.00 90.56 89 GLY A C 1
ATOM 707 O O . GLY A 1 89 ? -4.958 -0.978 2.867 1.00 90.56 89 GLY A O 1
ATOM 708 N N . PHE A 1 90 ? -6.467 0.683 2.773 1.00 91.94 90 PHE A N 1
ATOM 709 C CA . PHE A 1 90 ? -7.592 -0.147 3.233 1.00 91.94 90 PHE A CA 1
ATOM 710 C C . PHE A 1 90 ? -7.764 -1.423 2.400 1.00 91.94 90 PHE A C 1
ATOM 712 O O . PHE A 1 90 ? -7.847 -2.522 2.942 1.00 91.94 90 PHE A O 1
ATOM 719 N N . GLN A 1 91 ? -7.714 -1.298 1.076 1.00 88.81 91 GLN A N 1
ATOM 720 C CA . GLN A 1 91 ? -7.896 -2.430 0.163 1.00 88.81 91 GLN A CA 1
ATOM 721 C C . GLN A 1 91 ? -6.716 -3.409 0.133 1.00 88.81 91 GLN A C 1
ATOM 723 O O . GLN A 1 91 ? -6.866 -4.532 -0.341 1.00 88.81 91 GLN A O 1
ATOM 728 N N . LYS A 1 92 ? -5.546 -3.004 0.647 1.00 89.81 92 LYS A N 1
ATOM 729 C CA . LYS A 1 92 ? -4.362 -3.872 0.748 1.00 89.81 92 LYS A CA 1
ATOM 730 C C . LYS A 1 92 ? -4.454 -4.833 1.936 1.00 89.81 92 LYS A C 1
ATOM 732 O O . LYS A 1 92 ? -3.612 -5.715 2.071 1.00 89.81 92 LYS A O 1
ATOM 737 N N . LEU A 1 93 ? -5.439 -4.660 2.819 1.00 93.19 93 LEU A N 1
ATOM 738 C CA . LEU A 1 93 ? -5.667 -5.567 3.938 1.00 93.19 93 LEU A CA 1
ATOM 739 C C . LEU A 1 93 ? -6.302 -6.883 3.475 1.00 93.19 93 LEU A C 1
ATOM 741 O O . LEU A 1 93 ? -6.943 -6.933 2.424 1.00 93.19 93 LEU A O 1
ATOM 745 N N . LYS A 1 94 ? -6.160 -7.951 4.268 1.00 94.38 94 LYS A N 1
ATOM 746 C CA . LYS A 1 94 ? -6.963 -9.168 4.080 1.00 94.38 94 LYS A CA 1
ATOM 747 C C . LYS A 1 94 ? -8.442 -8.821 4.213 1.00 94.38 94 LYS A C 1
ATOM 749 O O . LYS A 1 94 ? -8.802 -8.000 5.055 1.00 94.38 94 LYS A O 1
ATOM 754 N N . TRP A 1 95 ? -9.303 -9.475 3.433 1.00 94.94 95 TRP A N 1
ATOM 755 C CA . TRP A 1 95 ? -10.752 -9.238 3.474 1.00 94.94 95 TRP A CA 1
ATOM 756 C C . TRP A 1 95 ? -11.330 -9.285 4.897 1.00 94.94 95 TRP A C 1
ATOM 758 O O . TRP A 1 95 ? -12.082 -8.402 5.295 1.00 94.94 95 TRP A O 1
ATOM 768 N N . THR A 1 96 ? -10.907 -10.254 5.711 1.00 95.44 96 THR A N 1
ATOM 769 C CA . THR A 1 96 ? -11.334 -10.376 7.114 1.00 95.44 96 THR A CA 1
ATOM 770 C C . THR A 1 96 ? -10.999 -9.135 7.945 1.00 95.44 96 THR A C 1
ATOM 772 O O . THR A 1 96 ? -11.830 -8.669 8.722 1.00 95.44 96 THR A O 1
ATOM 775 N N . ASP A 1 97 ? -9.811 -8.561 7.751 1.00 95.62 97 ASP A N 1
ATOM 776 C CA . ASP A 1 97 ? -9.373 -7.352 8.455 1.00 95.62 97 ASP A CA 1
ATOM 777 C C . ASP A 1 97 ? -10.078 -6.099 7.915 1.00 95.62 97 ASP A C 1
ATOM 779 O O . ASP A 1 97 ? -10.389 -5.184 8.683 1.00 95.62 97 ASP A O 1
ATOM 783 N N . GLN A 1 98 ? -10.396 -6.077 6.614 1.00 94.56 98 GLN A N 1
ATOM 784 C CA . GLN A 1 98 ? -11.238 -5.036 6.019 1.00 94.56 98 GLN A CA 1
ATOM 785 C C . GLN A 1 98 ? -12.620 -5.012 6.677 1.00 94.56 98 GLN A C 1
ATOM 787 O O . GLN A 1 98 ? -13.067 -3.939 7.071 1.00 94.56 98 GLN A O 1
ATOM 792 N N . LEU A 1 99 ? -13.274 -6.163 6.874 1.00 94.12 99 LEU A N 1
ATOM 793 C CA . LEU A 1 99 ? -14.592 -6.238 7.524 1.00 94.12 99 LEU A CA 1
ATOM 794 C C . LEU A 1 99 ? -14.563 -5.711 8.966 1.00 94.12 99 LEU A C 1
ATOM 796 O O . LEU A 1 99 ? -15.436 -4.935 9.367 1.00 94.12 99 LEU A O 1
ATOM 800 N N . VAL A 1 100 ? -13.540 -6.095 9.739 1.00 93.88 100 VAL A N 1
ATOM 801 C CA . VAL A 1 100 ? -13.366 -5.640 11.129 1.00 93.88 100 VAL A CA 1
ATOM 802 C C . VAL A 1 100 ? -13.225 -4.120 11.185 1.00 93.88 100 VAL A C 1
ATOM 804 O O . VAL A 1 100 ? -13.931 -3.454 11.948 1.00 93.88 100 VAL A O 1
ATOM 807 N N . LEU A 1 101 ? -12.347 -3.555 10.354 1.00 92.75 101 LEU A N 1
ATOM 808 C CA . LEU A 1 101 ? -12.131 -2.110 10.317 1.00 92.75 101 LEU A CA 1
ATOM 809 C C . LEU A 1 101 ? -13.329 -1.360 9.738 1.00 92.75 101 LEU A C 1
ATOM 811 O O . LEU A 1 101 ? -13.698 -0.319 10.278 1.00 92.75 101 LEU A O 1
ATOM 815 N N . TYR A 1 102 ? -13.970 -1.893 8.698 1.00 92.81 102 TYR A N 1
ATOM 816 C CA . TYR A 1 102 ? -15.181 -1.318 8.115 1.00 92.81 102 TYR A CA 1
ATOM 817 C C . TYR A 1 102 ? -16.251 -1.122 9.187 1.00 92.81 102 TYR A C 1
ATOM 819 O O . TYR A 1 102 ? -16.765 -0.013 9.349 1.00 92.81 102 TYR A O 1
ATOM 827 N N . LYS A 1 103 ? -16.515 -2.165 9.984 1.00 92.50 103 LYS A N 1
ATOM 828 C CA . LYS A 1 103 ? -17.457 -2.101 11.103 1.00 92.50 103 LYS A CA 1
ATOM 829 C C . LYS A 1 103 ? -17.044 -1.085 12.153 1.00 92.50 103 LYS A C 1
ATOM 831 O O . LYS A 1 103 ? -17.879 -0.319 12.627 1.00 92.50 103 LYS A O 1
ATOM 836 N N . GLN A 1 104 ? -15.762 -1.048 12.500 1.00 91.69 104 GLN A N 1
ATOM 837 C CA . GLN A 1 104 ? -15.251 -0.100 13.485 1.00 91.69 104 GLN A CA 1
ATOM 838 C C . GLN A 1 104 ? -15.399 1.365 13.034 1.00 91.69 104 GLN A C 1
ATOM 840 O O . GLN A 1 104 ? -15.673 2.233 13.860 1.00 91.69 104 GLN A O 1
ATOM 845 N N . ILE A 1 105 ? -15.202 1.646 11.744 1.00 90.75 105 ILE A N 1
ATOM 846 C CA . ILE A 1 105 ? -15.198 3.006 11.184 1.00 90.75 105 ILE A CA 1
ATOM 847 C C . ILE A 1 105 ? -16.617 3.497 10.888 1.00 90.75 105 ILE A C 1
ATOM 849 O O . ILE A 1 105 ? -16.959 4.636 11.203 1.00 90.75 105 ILE A O 1
ATOM 853 N N . THR A 1 106 ? -17.440 2.647 10.273 1.00 90.50 106 THR A N 1
ATOM 854 C CA . THR A 1 106 ? -18.777 3.025 9.788 1.00 90.50 106 THR A CA 1
ATOM 855 C C . THR A 1 106 ? -19.881 2.738 10.805 1.00 90.50 106 THR A C 1
ATOM 857 O O . THR A 1 106 ? -20.947 3.343 10.739 1.00 90.50 106 THR A O 1
ATOM 860 N N . GLY A 1 107 ? -19.646 1.817 11.746 1.00 90.62 107 GLY A N 1
ATOM 861 C CA . GLY A 1 107 ? -20.670 1.280 12.645 1.00 90.62 107 GLY A CA 1
ATOM 862 C C . GLY A 1 107 ? -21.601 0.250 11.992 1.00 90.62 107 GLY A C 1
ATOM 863 O O . GLY A 1 107 ? -22.427 -0.337 12.690 1.00 90.62 107 GLY A O 1
ATOM 864 N N . ALA A 1 108 ? -21.465 0.000 10.687 1.00 90.75 108 ALA A N 1
ATOM 865 C CA . ALA A 1 108 ? -22.274 -0.946 9.925 1.00 90.75 108 ALA A CA 1
ATOM 866 C C . ALA A 1 108 ? -21.461 -2.193 9.549 1.00 90.75 108 ALA A C 1
ATOM 868 O O . ALA A 1 108 ? -20.239 -2.144 9.434 1.00 90.75 108 ALA A O 1
ATOM 869 N N . ASN A 1 109 ? -22.130 -3.325 9.334 1.00 91.12 109 ASN A N 1
ATOM 870 C CA . ASN A 1 109 ? -21.475 -4.465 8.689 1.00 91.12 109 ASN A CA 1
ATOM 871 C C . ASN A 1 109 ? -21.446 -4.219 7.173 1.00 91.12 109 ASN A C 1
ATOM 873 O O . ASN A 1 109 ? -22.390 -3.639 6.636 1.00 91.12 109 ASN A O 1
ATOM 877 N N . ALA A 1 110 ? -20.382 -4.649 6.494 1.00 87.50 110 ALA A N 1
ATOM 878 C CA . ALA A 1 110 ? -20.354 -4.620 5.036 1.00 87.50 110 ALA A CA 1
ATOM 879 C C . ALA A 1 110 ? -21.393 -5.608 4.481 1.00 87.50 110 ALA A C 1
ATOM 881 O O . ALA A 1 110 ? -21.535 -6.713 5.010 1.00 87.50 110 ALA A O 1
ATOM 882 N N . ASP A 1 111 ? -22.102 -5.218 3.423 1.00 88.81 111 ASP A N 1
ATOM 883 C CA . ASP A 1 111 ? -22.998 -6.118 2.701 1.00 88.81 111 ASP A CA 1
ATOM 884 C C . ASP A 1 111 ? -22.175 -7.005 1.758 1.00 88.81 111 ASP A C 1
ATOM 886 O O . ASP A 1 111 ? -21.906 -6.649 0.613 1.00 88.81 111 ASP A O 1
ATOM 890 N N . GLU A 1 112 ? -21.732 -8.160 2.257 1.00 89.62 112 GLU A N 1
ATOM 891 C CA . GLU A 1 112 ? -20.971 -9.129 1.457 1.00 89.62 112 GLU A CA 1
ATOM 892 C C . GLU A 1 112 ? -21.789 -9.740 0.303 1.00 89.62 112 GLU A C 1
ATOM 894 O O . GLU A 1 112 ? -21.198 -10.351 -0.584 1.00 89.62 112 GLU A O 1
ATOM 899 N N . GLY A 1 113 ? -23.121 -9.582 0.294 1.00 87.06 113 GLY A N 1
ATOM 900 C CA . GLY A 1 113 ? -23.984 -10.028 -0.801 1.00 87.06 113 GLY A CA 1
ATOM 901 C C . GLY A 1 113 ? -23.997 -9.070 -1.994 1.00 87.06 113 GLY A C 1
ATOM 902 O O . GLY A 1 113 ? -24.388 -9.458 -3.097 1.00 87.06 113 GLY A O 1
ATOM 903 N N . GLU A 1 114 ? -23.544 -7.827 -1.809 1.00 87.56 114 GLU A N 1
ATOM 904 C CA . GLU A 1 114 ? -23.427 -6.864 -2.895 1.00 87.56 114 GLU A CA 1
ATOM 905 C C . GLU A 1 114 ? -22.345 -7.311 -3.892 1.00 87.56 114 GLU A C 1
ATOM 907 O O . GLU A 1 114 ? -21.215 -7.644 -3.523 1.00 87.56 114 GLU A O 1
ATOM 912 N N . ALA A 1 115 ? -22.643 -7.232 -5.192 1.00 85.00 115 ALA A N 1
ATOM 913 C CA . ALA A 1 115 ? -21.704 -7.619 -6.245 1.00 85.00 115 ALA A CA 1
ATOM 914 C C . ALA A 1 115 ? -20.347 -6.888 -6.148 1.00 85.00 115 ALA A C 1
ATOM 916 O O . ALA A 1 115 ? -19.314 -7.446 -6.517 1.00 85.00 115 ALA A O 1
ATOM 917 N N . GLY A 1 116 ? -20.328 -5.639 -5.665 1.00 81.25 116 GLY A N 1
ATOM 918 C CA . GLY A 1 116 ? -19.093 -4.892 -5.419 1.00 81.25 116 GLY A CA 1
ATOM 919 C C . GLY A 1 116 ? -18.228 -5.497 -4.311 1.00 81.25 116 GLY A C 1
ATOM 920 O O . GLY A 1 116 ? -17.016 -5.631 -4.492 1.00 81.25 116 GLY A O 1
ATOM 921 N N . ALA A 1 117 ? -18.845 -5.900 -3.199 1.00 86.06 117 ALA A N 1
ATOM 922 C CA . ALA A 1 117 ? -18.159 -6.530 -2.077 1.00 86.06 117 ALA A CA 1
ATOM 923 C C . ALA A 1 117 ? -17.615 -7.912 -2.456 1.00 86.06 117 ALA A C 1
ATOM 925 O O . ALA A 1 117 ? -16.454 -8.208 -2.174 1.00 86.06 117 ALA A O 1
ATOM 926 N N . GLN A 1 118 ? -18.399 -8.713 -3.181 1.00 88.38 118 GLN A N 1
ATOM 927 C CA . GLN A 1 118 ? -17.963 -10.029 -3.648 1.00 88.38 118 GLN A CA 1
ATOM 928 C C . GLN A 1 118 ? -16.746 -9.930 -4.586 1.00 88.38 118 GLN A C 1
ATOM 930 O O . GLN A 1 118 ? -15.756 -10.635 -4.387 1.00 88.38 118 GLN A O 1
ATOM 935 N N . ARG A 1 119 ? -16.749 -8.977 -5.532 1.00 87.00 119 ARG A N 1
ATOM 936 C CA . ARG A 1 119 ? -15.571 -8.710 -6.383 1.00 87.00 119 ARG A CA 1
ATOM 937 C C . ARG A 1 119 ? -14.346 -8.288 -5.571 1.00 87.00 119 ARG A C 1
ATOM 939 O O . ARG A 1 119 ? -13.240 -8.736 -5.857 1.00 87.00 119 ARG A O 1
ATOM 946 N N . ALA A 1 120 ? -14.522 -7.428 -4.566 1.00 86.44 120 ALA A N 1
ATOM 947 C CA . ALA A 1 120 ? -13.419 -6.985 -3.714 1.00 86.44 120 ALA A CA 1
ATOM 948 C C . ALA A 1 120 ? -12.842 -8.136 -2.869 1.00 86.44 120 ALA A C 1
ATOM 950 O O . ALA A 1 120 ? -11.623 -8.237 -2.715 1.00 86.44 120 ALA A O 1
ATOM 951 N N . LYS A 1 121 ? -13.704 -9.027 -2.369 1.00 91.94 121 LYS A N 1
ATOM 952 C CA . LYS A 1 121 ? -13.326 -10.240 -1.637 1.00 91.94 121 LYS A CA 1
ATOM 953 C C . LYS A 1 121 ? -12.501 -11.190 -2.498 1.00 91.94 121 LYS A C 1
ATOM 955 O O . LYS A 1 121 ? -11.435 -11.625 -2.068 1.00 91.94 121 LYS A O 1
ATOM 960 N N . GLU A 1 122 ? -12.959 -11.466 -3.715 1.00 91.88 122 GLU A N 1
ATOM 961 C CA . GLU A 1 122 ? -12.251 -12.313 -4.682 1.00 91.88 122 GLU A CA 1
ATOM 962 C C . GLU A 1 122 ? -10.906 -11.700 -5.085 1.00 91.88 122 GLU A C 1
ATOM 964 O O . GLU A 1 122 ? -9.880 -12.375 -5.016 1.00 91.88 122 GLU A O 1
ATOM 969 N N . ALA A 1 123 ? -10.881 -10.403 -5.409 1.00 89.88 123 ALA A N 1
ATOM 970 C CA . ALA A 1 123 ? -9.650 -9.686 -5.738 1.00 89.88 123 ALA A CA 1
ATOM 971 C C . ALA A 1 123 ? -8.636 -9.706 -4.583 1.00 89.88 123 ALA A C 1
ATOM 973 O O . ALA A 1 123 ? -7.451 -9.957 -4.805 1.00 89.88 123 ALA A O 1
ATOM 974 N N . SER A 1 124 ? -9.100 -9.498 -3.344 1.00 92.75 124 SER A N 1
ATOM 975 C CA . SER A 1 124 ? -8.267 -9.634 -2.145 1.00 92.75 124 SER A CA 1
ATOM 976 C C . SER A 1 124 ? -7.722 -11.060 -2.028 1.00 92.75 124 SER A C 1
ATOM 978 O O . SER A 1 124 ? -6.516 -11.237 -1.875 1.00 92.75 124 SER A O 1
ATOM 980 N N . GLY A 1 125 ? -8.576 -12.078 -2.172 1.00 94.81 125 GLY A N 1
ATOM 981 C CA . GLY A 1 125 ? -8.175 -13.485 -2.117 1.00 94.81 125 GLY A CA 1
ATOM 982 C C . GLY A 1 125 ? -7.084 -13.838 -3.130 1.00 94.81 125 GLY A C 1
ATOM 983 O O . GLY A 1 125 ? -6.069 -14.418 -2.748 1.00 94.81 125 GLY A O 1
ATOM 984 N N . MET A 1 126 ? -7.247 -13.424 -4.390 1.00 94.00 126 MET A N 1
ATOM 985 C CA . MET A 1 126 ? -6.245 -13.640 -5.438 1.00 94.00 126 MET A CA 1
ATOM 986 C C . MET A 1 126 ? -4.924 -12.941 -5.103 1.00 94.00 126 MET A C 1
ATOM 988 O O . MET A 1 126 ? -3.880 -13.590 -5.077 1.00 94.00 126 MET A O 1
ATOM 992 N N . LEU A 1 127 ? -4.960 -11.643 -4.774 1.00 94.25 127 LEU A N 1
ATOM 993 C CA . LEU A 1 127 ? -3.762 -10.862 -4.439 1.00 94.25 127 LEU A CA 1
ATOM 994 C C . LEU A 1 127 ? -2.959 -11.513 -3.306 1.00 94.25 127 LEU A C 1
ATOM 996 O O . LEU A 1 127 ? -1.741 -11.681 -3.405 1.00 94.25 127 LEU A O 1
ATOM 1000 N N . TRP A 1 128 ? -3.652 -11.896 -2.234 1.00 95.69 128 TRP A N 1
ATOM 1001 C CA . TRP A 1 128 ? -3.039 -12.531 -1.075 1.00 95.69 128 TRP A CA 1
ATOM 1002 C C . TRP A 1 128 ? -2.524 -13.934 -1.379 1.00 95.69 128 TRP A C 1
ATOM 1004 O O . TRP A 1 128 ? -1.428 -14.262 -0.929 1.00 95.69 128 TRP A O 1
ATOM 1014 N N . GLY A 1 129 ? -3.243 -14.717 -2.186 1.00 96.44 129 GLY A N 1
ATOM 1015 C CA . GLY A 1 129 ? -2.790 -16.031 -2.641 1.00 96.44 129 GLY A CA 1
ATOM 1016 C C . GLY A 1 129 ? -1.453 -15.949 -3.379 1.00 96.44 129 GLY A C 1
ATOM 1017 O O . GLY A 1 129 ? -0.506 -16.651 -3.023 1.00 96.44 129 GLY A O 1
ATOM 1018 N N . VAL A 1 130 ? -1.321 -15.013 -4.325 1.00 96.56 130 VAL A N 1
ATOM 1019 C CA . VAL A 1 130 ? -0.053 -14.777 -5.040 1.00 96.56 130 VAL A CA 1
ATOM 1020 C C . VAL A 1 130 ? 1.045 -14.304 -4.087 1.00 96.56 130 VAL A C 1
ATOM 1022 O O . VAL A 1 130 ? 2.165 -14.819 -4.115 1.00 96.56 130 VAL A O 1
ATOM 1025 N N . ALA A 1 131 ? 0.738 -13.346 -3.208 1.00 96.06 131 ALA A N 1
ATOM 1026 C CA . ALA A 1 131 ? 1.709 -12.812 -2.256 1.00 96.06 131 ALA A CA 1
ATOM 1027 C C . ALA A 1 131 ? 2.216 -13.876 -1.262 1.00 96.06 131 ALA A C 1
ATOM 1029 O O . ALA A 1 131 ? 3.385 -13.834 -0.862 1.00 96.06 131 ALA A O 1
ATOM 1030 N N . GLU A 1 132 ? 1.366 -14.823 -0.862 1.00 95.94 132 GLU A N 1
ATOM 1031 C CA . GLU A 1 132 ? 1.720 -15.960 -0.006 1.00 95.94 132 GLU A CA 1
ATOM 1032 C C . GLU A 1 132 ? 2.516 -17.020 -0.784 1.00 95.94 132 GLU A C 1
ATOM 1034 O O . GLU A 1 132 ? 3.548 -17.486 -0.293 1.00 95.94 132 GLU A O 1
ATOM 1039 N N . ALA A 1 133 ? 2.142 -17.312 -2.034 1.00 97.06 133 ALA A N 1
ATOM 1040 C CA . ALA A 1 133 ? 2.862 -18.239 -2.913 1.00 97.06 133 ALA A CA 1
ATOM 1041 C C . ALA A 1 133 ? 4.324 -17.824 -3.171 1.00 97.06 133 ALA A C 1
ATOM 1043 O O . ALA A 1 133 ? 5.198 -18.671 -3.379 1.00 97.06 133 ALA A O 1
ATOM 1044 N N . ILE A 1 134 ? 4.622 -16.522 -3.113 1.00 97.19 134 ILE A N 1
ATOM 1045 C CA . ILE A 1 134 ? 5.976 -15.976 -3.308 1.00 97.19 134 ILE A CA 1
ATOM 1046 C C . ILE A 1 134 ? 6.656 -15.561 -1.993 1.00 97.19 134 ILE A C 1
ATOM 1048 O O . ILE A 1 134 ? 7.706 -14.914 -2.008 1.00 97.19 134 ILE A O 1
ATOM 1052 N N . ALA A 1 135 ? 6.101 -15.938 -0.834 1.00 95.38 135 ALA A N 1
ATOM 1053 C CA . ALA A 1 135 ? 6.629 -15.563 0.482 1.00 95.38 135 ALA A CA 1
ATOM 1054 C C . ALA A 1 135 ? 8.076 -16.021 0.725 1.00 95.38 135 ALA A C 1
ATOM 1056 O O . ALA A 1 135 ? 8.819 -15.334 1.428 1.00 95.38 135 ALA A O 1
ATOM 1057 N N . GLY A 1 136 ? 8.481 -17.142 0.118 1.00 95.31 136 GLY A N 1
ATOM 1058 C CA . GLY A 1 136 ? 9.833 -17.697 0.222 1.00 95.31 136 GLY A CA 1
ATOM 1059 C C . GLY A 1 136 ? 10.883 -17.024 -0.670 1.00 95.31 136 GLY A C 1
ATOM 1060 O O . GLY A 1 136 ? 12.065 -17.345 -0.551 1.00 95.31 136 GLY A O 1
ATOM 1061 N N . VAL A 1 137 ? 10.491 -16.109 -1.562 1.00 97.25 137 VAL A N 1
ATOM 1062 C CA . VAL A 1 137 ? 11.438 -15.414 -2.445 1.00 97.25 137 VAL A CA 1
ATOM 1063 C C . VAL A 1 137 ? 12.246 -14.388 -1.631 1.00 97.25 137 VAL A C 1
ATOM 1065 O O . VAL A 1 137 ? 11.656 -13.523 -0.975 1.00 97.25 137 VAL A O 1
ATOM 1068 N N . PRO A 1 138 ? 13.593 -14.430 -1.668 1.00 96.62 138 PRO A N 1
ATOM 1069 C CA . PRO A 1 138 ? 14.422 -13.483 -0.928 1.00 96.62 138 PRO A CA 1
ATOM 1070 C C . PRO A 1 138 ? 14.176 -12.029 -1.345 1.00 96.62 138 PRO A C 1
ATOM 1072 O O . PRO A 1 138 ? 14.031 -11.729 -2.529 1.00 96.62 138 PRO A O 1
ATOM 1075 N N . LYS A 1 139 ? 14.224 -11.099 -0.382 1.00 95.44 139 LYS A N 1
ATOM 1076 C CA . LYS A 1 139 ? 14.006 -9.659 -0.614 1.00 95.44 139 LYS A CA 1
ATOM 1077 C C . LYS A 1 139 ? 14.834 -9.059 -1.770 1.00 95.44 139 LYS A C 1
ATOM 1079 O O . LYS A 1 139 ? 14.244 -8.298 -2.532 1.00 95.44 139 LYS A O 1
ATOM 1084 N N . PRO A 1 140 ? 16.129 -9.387 -1.961 1.00 96.50 140 PRO A N 1
ATOM 1085 C CA . PRO A 1 140 ? 16.878 -8.906 -3.125 1.00 96.50 140 PRO A CA 1
ATOM 1086 C C . PRO A 1 140 ? 16.258 -9.348 -4.455 1.00 96.50 140 PRO A C 1
ATOM 1088 O O . PRO A 1 140 ? 16.096 -8.532 -5.350 1.00 96.50 140 PRO A O 1
ATOM 1091 N N . LYS A 1 141 ? 15.795 -10.602 -4.551 1.00 97.56 141 LYS A N 1
ATOM 1092 C CA . LYS A 1 141 ? 15.127 -11.117 -5.755 1.00 97.56 141 LYS A CA 1
ATOM 1093 C C . LYS A 1 141 ? 13.755 -10.491 -5.990 1.00 97.56 141 LYS A C 1
ATOM 1095 O O . LYS A 1 141 ? 13.369 -10.300 -7.136 1.00 97.56 141 LYS A O 1
ATOM 1100 N N . LEU A 1 142 ? 13.033 -10.135 -4.924 1.00 97.50 142 LEU A N 1
ATOM 1101 C CA . LEU A 1 142 ? 11.801 -9.349 -5.047 1.00 97.50 142 LEU A CA 1
ATOM 1102 C C . LEU A 1 142 ? 12.085 -7.948 -5.611 1.00 97.50 142 LEU A C 1
ATOM 1104 O O . LEU A 1 142 ? 11.329 -7.473 -6.450 1.00 97.50 142 LEU A O 1
ATOM 1108 N N . LYS A 1 143 ? 13.173 -7.297 -5.176 1.00 96.62 143 LYS A N 1
ATOM 1109 C CA . LYS A 1 143 ? 13.590 -5.997 -5.724 1.00 96.62 143 LYS A CA 1
ATOM 1110 C C . LYS A 1 143 ? 13.979 -6.106 -7.199 1.00 96.62 143 LYS A C 1
ATOM 1112 O O . LYS A 1 143 ? 13.419 -5.372 -7.997 1.00 96.62 143 LYS A O 1
ATOM 1117 N N . GLU A 1 144 ? 14.822 -7.076 -7.562 1.00 96.12 144 GLU A N 1
ATOM 1118 C CA . GLU A 1 144 ? 15.183 -7.349 -8.964 1.00 96.12 144 GLU A CA 1
ATOM 1119 C C . GLU A 1 144 ? 13.924 -7.552 -9.837 1.00 96.12 144 GLU A C 1
ATOM 1121 O O . GLU A 1 144 ? 13.806 -6.972 -10.912 1.00 96.12 144 GLU A O 1
ATOM 1126 N N . ALA A 1 145 ? 12.931 -8.310 -9.352 1.00 96.50 145 ALA A N 1
ATOM 1127 C CA . ALA A 1 145 ? 11.668 -8.524 -10.066 1.00 96.50 145 ALA A CA 1
ATOM 1128 C C . ALA A 1 145 ? 10.852 -7.236 -10.283 1.00 96.50 145 ALA A C 1
ATOM 1130 O O . ALA A 1 145 ? 10.201 -7.068 -11.315 1.00 96.50 145 ALA A O 1
ATOM 1131 N N . LEU A 1 146 ? 10.866 -6.331 -9.307 1.00 95.44 146 LEU A N 1
ATOM 1132 C CA . LEU A 1 146 ? 10.192 -5.036 -9.391 1.00 95.44 146 LEU A CA 1
ATOM 1133 C C . LEU A 1 146 ? 10.931 -4.076 -10.333 1.00 95.44 146 LEU A C 1
ATOM 1135 O O . LEU A 1 146 ? 10.285 -3.358 -11.096 1.00 95.44 146 LEU A O 1
ATOM 1139 N N . GLU A 1 147 ? 12.262 -4.118 -10.347 1.00 93.81 147 GLU A N 1
ATOM 1140 C CA . GLU A 1 147 ? 13.114 -3.311 -11.229 1.00 93.81 147 GLU A CA 1
ATOM 1141 C C . GLU A 1 147 ? 12.896 -3.643 -12.712 1.00 93.81 147 GLU A C 1
ATOM 1143 O O . GLU A 1 147 ? 12.797 -2.722 -13.522 1.00 93.81 147 GLU A O 1
ATOM 1148 N N . LEU A 1 148 ? 12.684 -4.922 -13.062 1.00 93.69 148 LEU A N 1
ATOM 1149 C CA . LEU A 1 148 ? 12.272 -5.335 -14.421 1.00 93.69 148 LEU A CA 1
ATOM 1150 C C . LEU A 1 148 ? 10.981 -4.647 -14.895 1.00 93.69 148 LEU A C 1
ATOM 1152 O O . LEU A 1 148 ? 10.720 -4.550 -16.091 1.00 93.69 148 LEU A O 1
ATOM 1156 N N . ASN A 1 149 ? 10.172 -4.183 -13.946 1.00 91.56 149 ASN A N 1
ATOM 1157 C CA . ASN A 1 149 ? 8.890 -3.532 -14.162 1.00 91.56 149 ASN A CA 1
ATOM 1158 C C . ASN A 1 149 ? 8.943 -2.033 -13.817 1.00 91.56 149 ASN A C 1
ATOM 1160 O O . ASN A 1 149 ? 7.899 -1.424 -13.584 1.00 91.56 149 ASN A O 1
ATOM 1164 N N . GLY A 1 150 ? 10.132 -1.425 -13.733 1.00 88.25 150 GLY A N 1
ATOM 1165 C CA . GLY A 1 150 ? 10.262 0.015 -13.489 1.00 88.25 150 GLY A CA 1
ATOM 1166 C C . GLY A 1 150 ? 9.888 0.462 -12.074 1.00 88.25 150 GLY A C 1
ATOM 1167 O O . GLY A 1 150 ? 9.622 1.641 -11.831 1.00 88.25 150 GLY A O 1
ATOM 1168 N N . ARG A 1 151 ? 9.799 -0.474 -11.121 1.00 87.75 151 ARG A N 1
ATOM 1169 C CA . ARG A 1 151 ? 9.389 -0.206 -9.738 1.00 87.75 151 ARG A CA 1
ATOM 1170 C C . ARG A 1 151 ? 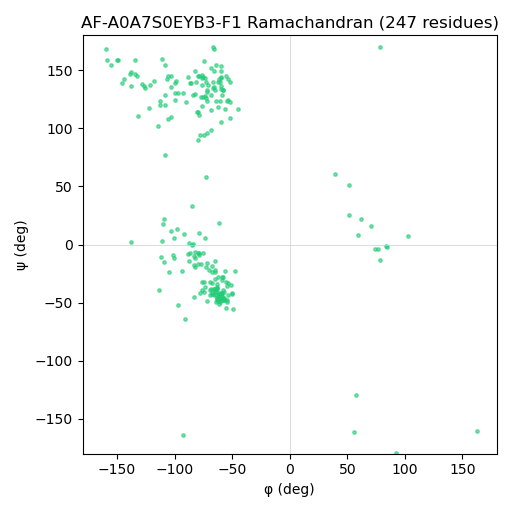10.588 -0.253 -8.805 1.00 87.75 151 ARG A C 1
ATOM 1172 O O . ARG A 1 151 ? 11.089 -1.317 -8.462 1.00 87.75 151 ARG A O 1
ATOM 1179 N N . MET A 1 152 ? 10.993 0.921 -8.333 1.00 85.69 152 MET A N 1
ATOM 1180 C CA . MET A 1 152 ? 12.118 1.073 -7.413 1.00 85.69 152 MET A CA 1
ATOM 1181 C C . MET A 1 152 ? 11.628 1.175 -5.967 1.00 85.69 152 MET A C 1
ATOM 1183 O O . MET A 1 152 ? 10.771 2.001 -5.653 1.00 85.69 152 MET A O 1
ATOM 1187 N N . PHE A 1 153 ? 12.213 0.383 -5.067 1.00 88.88 153 PHE A N 1
ATOM 1188 C CA . PHE A 1 153 ? 11.920 0.426 -3.632 1.00 88.88 153 PHE A CA 1
ATOM 1189 C C . PHE A 1 153 ? 13.193 0.618 -2.804 1.00 88.88 153 PHE A C 1
ATOM 1191 O O . PHE A 1 153 ? 14.196 -0.079 -2.982 1.00 88.88 153 PHE A O 1
ATOM 1198 N N . GLY A 1 154 ? 13.124 1.520 -1.822 1.00 87.75 154 GLY A N 1
ATOM 1199 C CA . GLY A 1 154 ? 14.219 1.753 -0.881 1.00 87.75 154 GLY A CA 1
ATOM 1200 C C . GLY A 1 154 ? 14.501 0.551 0.029 1.00 87.75 154 GLY A C 1
ATOM 1201 O O . GLY A 1 154 ? 13.724 -0.397 0.141 1.00 87.75 154 GLY A O 1
ATOM 1202 N N . ASP A 1 155 ? 15.624 0.575 0.742 1.00 87.81 155 ASP A N 1
ATOM 1203 C CA . ASP A 1 155 ? 16.045 -0.540 1.611 1.00 87.81 155 ASP A CA 1
ATOM 1204 C C . ASP A 1 155 ? 15.117 -0.806 2.790 1.00 87.81 155 ASP A C 1
ATOM 1206 O O . ASP A 1 155 ? 15.051 -1.928 3.295 1.00 87.81 155 ASP A O 1
ATOM 1210 N N . LYS A 1 156 ? 14.334 0.197 3.182 1.00 88.12 156 LYS A N 1
ATOM 1211 C CA . LYS A 1 156 ? 13.351 0.092 4.262 1.00 88.12 156 LYS A CA 1
ATOM 1212 C C . LYS A 1 156 ? 12.021 -0.532 3.825 1.00 88.12 156 LYS A C 1
ATOM 1214 O O . LYS A 1 156 ? 11.199 -0.797 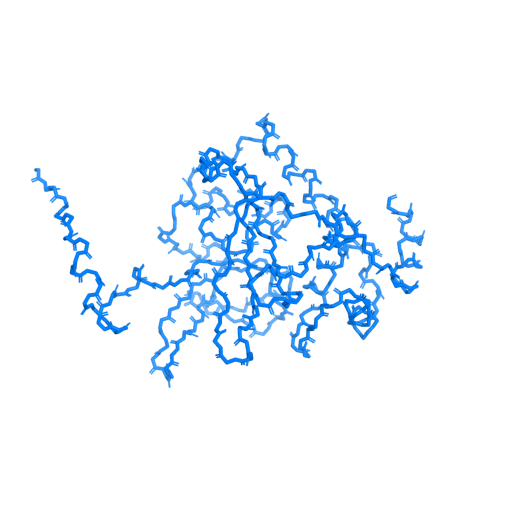4.696 1.00 88.12 156 LYS A O 1
ATOM 1219 N N . ALA A 1 157 ? 11.822 -0.798 2.529 1.00 90.00 157 ALA A N 1
ATOM 1220 C CA . ALA A 1 157 ? 10.608 -1.445 2.036 1.00 90.00 157 ALA A CA 1
ATOM 1221 C C . ALA A 1 157 ? 10.432 -2.827 2.676 1.00 90.00 157 ALA A C 1
ATOM 1223 O O . ALA A 1 157 ? 11.384 -3.616 2.779 1.00 90.00 157 ALA A O 1
ATOM 1224 N N . SER A 1 158 ? 9.222 -3.112 3.141 1.00 90.44 158 SER A N 1
ATOM 1225 C CA . SER A 1 158 ? 8.935 -4.388 3.798 1.00 90.44 158 SER A CA 1
ATOM 1226 C C . SER A 1 158 ? 8.813 -5.508 2.754 1.00 90.44 158 SER A C 1
ATOM 1228 O O . SER A 1 158 ? 8.294 -5.260 1.667 1.00 90.44 158 SER A O 1
ATOM 1230 N N . PRO A 1 159 ? 9.228 -6.757 3.047 1.00 92.00 159 PRO A N 1
ATOM 1231 C CA . PRO A 1 159 ? 8.973 -7.882 2.142 1.00 92.00 159 PRO A CA 1
ATOM 1232 C C . PRO A 1 159 ? 7.489 -8.022 1.779 1.00 92.00 159 PRO A C 1
ATOM 1234 O O . PRO A 1 159 ? 7.157 -8.396 0.661 1.00 92.00 159 PRO A O 1
ATOM 1237 N N . PHE A 1 160 ? 6.605 -7.672 2.716 1.00 90.19 160 PHE A N 1
ATOM 1238 C CA . PHE A 1 160 ? 5.166 -7.599 2.504 1.00 90.19 160 PHE A CA 1
ATOM 1239 C C . PHE A 1 160 ? 4.783 -6.675 1.337 1.00 90.19 160 PHE A C 1
ATOM 1241 O O . PHE A 1 160 ? 4.106 -7.113 0.408 1.00 90.19 160 PHE A O 1
ATOM 1248 N N . GLU A 1 161 ? 5.251 -5.427 1.375 1.00 90.75 161 GLU A N 1
ATOM 1249 C CA . GLU A 1 161 ? 4.974 -4.400 0.366 1.00 90.75 161 GLU A CA 1
ATOM 1250 C C . GLU A 1 161 ? 5.488 -4.806 -1.019 1.00 90.75 161 GLU A C 1
ATOM 1252 O O . GLU A 1 161 ? 4.775 -4.661 -2.014 1.00 90.75 161 GLU A O 1
ATOM 1257 N N . LEU A 1 162 ? 6.689 -5.392 -1.078 1.00 95.06 162 LEU A N 1
ATOM 1258 C CA . LEU A 1 162 ? 7.265 -5.871 -2.335 1.00 95.06 162 LEU A CA 1
ATOM 1259 C C . LEU A 1 162 ? 6.412 -6.990 -2.946 1.00 95.06 162 LEU A C 1
ATOM 1261 O O . LEU A 1 162 ? 6.071 -6.931 -4.124 1.00 95.06 162 LEU A O 1
ATOM 1265 N N . ARG A 1 163 ? 6.016 -7.986 -2.140 1.00 95.88 163 ARG A N 1
ATOM 1266 C CA . ARG A 1 163 ? 5.192 -9.107 -2.618 1.00 95.88 163 ARG A CA 1
ATOM 1267 C C . ARG A 1 163 ? 3.805 -8.668 -3.064 1.00 95.88 163 ARG A C 1
ATOM 1269 O O . ARG A 1 163 ? 3.340 -9.154 -4.083 1.00 95.88 163 ARG A O 1
ATOM 1276 N N . HIS A 1 164 ? 3.174 -7.737 -2.349 1.00 93.81 164 HIS A N 1
ATOM 1277 C CA . HIS A 1 164 ? 1.867 -7.201 -2.748 1.00 93.81 164 HIS A CA 1
ATOM 1278 C C . HIS A 1 164 ? 1.946 -6.430 -4.062 1.00 93.81 164 HIS A C 1
ATOM 1280 O O . HIS A 1 164 ? 1.052 -6.546 -4.892 1.00 93.81 164 HIS A O 1
ATOM 1286 N N . THR A 1 165 ? 3.031 -5.685 -4.275 1.00 93.31 165 THR A N 1
ATOM 1287 C CA . THR A 1 165 ? 3.242 -4.959 -5.533 1.00 93.31 165 THR A CA 1
ATOM 1288 C C . THR A 1 165 ? 3.480 -5.921 -6.699 1.00 93.31 165 THR A C 1
ATOM 1290 O O . THR A 1 165 ? 2.916 -5.729 -7.770 1.00 93.31 165 THR A O 1
ATOM 1293 N N . ILE A 1 166 ? 4.263 -6.987 -6.487 1.00 96.00 166 ILE A N 1
ATOM 1294 C CA . ILE A 1 166 ? 4.459 -8.044 -7.494 1.00 96.00 166 ILE A CA 1
ATOM 1295 C C . ILE A 1 166 ? 3.145 -8.778 -7.775 1.00 96.00 166 ILE A C 1
ATOM 1297 O O . ILE A 1 166 ? 2.833 -9.024 -8.933 1.00 96.00 166 ILE A O 1
ATOM 1301 N N . ALA A 1 167 ? 2.366 -9.105 -6.742 1.00 95.38 167 ALA A N 1
ATOM 1302 C CA . ALA A 1 167 ? 1.076 -9.771 -6.889 1.00 95.38 167 ALA A CA 1
ATOM 1303 C C . ALA A 1 167 ? 0.080 -8.929 -7.699 1.00 95.38 167 ALA A C 1
ATOM 1305 O O . ALA A 1 167 ? -0.534 -9.450 -8.625 1.00 95.38 167 ALA A O 1
ATOM 1306 N N . ASP A 1 168 ? -0.035 -7.628 -7.404 1.00 92.62 168 ASP A N 1
ATOM 1307 C CA . ASP A 1 168 ? -0.868 -6.709 -8.195 1.00 92.62 168 ASP A CA 1
ATOM 1308 C C . ASP A 1 168 ? -0.412 -6.673 -9.655 1.00 92.62 168 ASP A C 1
ATOM 1310 O O . ASP A 1 168 ? -1.227 -6.778 -10.569 1.00 92.62 168 ASP A O 1
ATOM 1314 N N . GLY A 1 169 ? 0.902 -6.591 -9.864 1.00 93.31 169 GLY A N 1
ATOM 1315 C CA . GLY A 1 169 ? 1.516 -6.616 -11.180 1.00 93.31 169 GLY A CA 1
ATOM 1316 C C . GLY A 1 169 ? 1.197 -7.875 -11.981 1.00 93.31 169 GLY A C 1
ATOM 1317 O O . GLY A 1 169 ? 0.784 -7.776 -13.131 1.00 93.31 169 GLY A O 1
ATOM 1318 N N . LEU A 1 170 ? 1.339 -9.052 -11.374 1.00 94.56 170 LEU A N 1
ATOM 1319 C CA . LEU A 1 170 ? 1.058 -10.334 -12.024 1.00 94.56 170 LEU A CA 1
ATOM 1320 C C . LEU A 1 170 ? -0.425 -10.508 -12.370 1.00 94.56 170 LEU A C 1
ATOM 1322 O O . LEU A 1 170 ? -0.737 -11.044 -13.428 1.00 94.56 170 LEU A O 1
ATOM 1326 N N . LEU A 1 171 ? -1.328 -10.057 -11.494 1.00 92.19 171 LEU A N 1
ATOM 1327 C CA . LEU A 1 171 ? -2.773 -10.212 -11.687 1.00 92.19 171 LEU A CA 1
ATOM 1328 C C . LEU A 1 171 ? -3.343 -9.203 -12.682 1.00 92.19 171 LEU A C 1
ATOM 1330 O O . LEU A 1 171 ? -4.200 -9.544 -13.492 1.00 92.19 171 LEU A O 1
ATOM 1334 N N . ASN A 1 172 ? -2.888 -7.954 -12.601 1.00 89.38 172 ASN A N 1
ATOM 1335 C CA . ASN A 1 172 ? -3.517 -6.848 -13.314 1.00 89.38 172 ASN A CA 1
ATOM 1336 C C . ASN A 1 172 ? -2.658 -6.320 -14.468 1.00 89.38 172 ASN A C 1
ATOM 1338 O O . ASN A 1 172 ? -3.160 -5.574 -15.302 1.00 89.38 172 ASN A O 1
ATOM 1342 N N . GLY A 1 173 ? -1.372 -6.659 -14.528 1.00 91.75 173 GLY A N 1
ATOM 1343 C CA . GLY A 1 173 ? -0.399 -5.963 -15.366 1.00 91.75 173 GLY A CA 1
ATOM 1344 C C . GLY A 1 173 ? 0.047 -4.639 -14.741 1.00 91.75 173 GLY A C 1
ATOM 1345 O O . GLY A 1 173 ? -0.518 -4.136 -13.764 1.00 91.75 173 GLY A O 1
ATOM 1346 N N . ARG A 1 174 ? 1.078 -4.030 -15.319 1.00 90.31 174 ARG A N 1
ATOM 1347 C CA . ARG A 1 174 ? 1.643 -2.766 -14.844 1.00 90.31 174 ARG A CA 1
ATOM 1348 C C . ARG A 1 174 ? 0.888 -1.570 -15.422 1.00 90.31 174 ARG A C 1
ATOM 1350 O O . ARG A 1 174 ? 0.601 -1.528 -16.612 1.00 90.31 174 ARG A O 1
ATOM 1357 N N . LEU A 1 175 ? 0.640 -0.543 -14.609 1.00 90.69 175 LEU A N 1
ATOM 1358 C CA . LEU A 1 175 ? 0.193 0.755 -15.130 1.00 90.69 175 LEU A CA 1
ATOM 1359 C C . LEU A 1 175 ? 1.246 1.368 -16.078 1.00 90.69 175 LEU A C 1
ATOM 1361 O O . LEU A 1 175 ? 2.442 1.266 -15.786 1.00 90.69 175 LEU A O 1
ATOM 1365 N N . PRO A 1 176 ? 0.826 2.034 -17.168 1.00 91.31 176 PRO A N 1
ATOM 1366 C CA . PRO A 1 176 ? 1.752 2.658 -18.106 1.00 91.31 176 PRO A CA 1
ATOM 1367 C C . PRO A 1 176 ? 2.508 3.829 -17.447 1.00 91.31 176 PRO A C 1
ATOM 1369 O O . PRO A 1 176 ? 2.153 4.268 -16.345 1.00 91.31 176 PRO A O 1
ATOM 1372 N N . PRO A 1 177 ? 3.545 4.379 -18.104 1.00 91.19 177 PRO A N 1
ATOM 1373 C CA . PRO A 1 177 ? 4.161 5.624 -17.666 1.00 91.19 177 PRO A CA 1
ATOM 1374 C C . PRO A 1 177 ? 3.122 6.738 -17.510 1.00 91.19 177 PRO A C 1
ATOM 1376 O O . PRO A 1 177 ? 2.186 6.863 -18.302 1.00 91.19 177 PRO A O 1
ATOM 1379 N N . CYS A 1 178 ? 3.294 7.573 -16.489 1.00 91.38 178 CYS A N 1
ATOM 1380 C CA . CYS A 1 178 ? 2.373 8.670 -16.220 1.00 91.38 178 CYS A CA 1
ATOM 1381 C C . CYS A 1 178 ? 2.264 9.621 -17.429 1.00 91.38 178 CYS A C 1
ATOM 1383 O O . CYS A 1 178 ? 3.296 10.078 -17.931 1.00 91.38 178 CYS A O 1
ATOM 1385 N N . PRO A 1 179 ? 1.048 10.009 -17.862 1.00 91.81 179 PRO A N 1
ATOM 1386 C CA . PRO A 1 179 ? 0.867 10.915 -18.995 1.00 91.81 179 PRO A CA 1
ATOM 1387 C C . PRO A 1 179 ? 1.551 12.277 -18.827 1.00 91.81 179 PRO A C 1
ATOM 1389 O O . PRO A 1 179 ? 1.941 12.873 -19.831 1.00 91.81 179 PRO A O 1
ATOM 1392 N N . TRP A 1 180 ? 1.722 12.750 -17.587 1.00 92.25 180 TRP A N 1
ATOM 1393 C CA . TRP A 1 180 ? 2.311 14.058 -17.278 1.00 92.25 180 TRP A CA 1
ATOM 1394 C C . TRP A 1 180 ? 3.831 13.990 -17.078 1.00 92.25 180 TRP A C 1
ATOM 1396 O O . TRP A 1 180 ? 4.568 14.547 -17.879 1.00 92.25 180 TRP A O 1
ATOM 1406 N N . CYS A 1 181 ? 4.317 13.280 -16.050 1.00 92.44 181 CYS A N 1
ATOM 1407 C CA . CYS A 1 181 ? 5.760 13.216 -15.735 1.00 92.44 181 CYS A CA 1
ATOM 1408 C C . CYS A 1 181 ? 6.541 12.183 -16.556 1.00 92.44 181 CYS A C 1
ATOM 1410 O O . CYS A 1 181 ? 7.756 12.111 -16.412 1.00 92.44 181 CYS A O 1
ATOM 1412 N N . LYS A 1 182 ? 5.865 11.307 -17.315 1.00 91.25 182 LYS A N 1
ATOM 1413 C CA . LYS A 1 182 ? 6.459 10.140 -18.006 1.00 91.25 182 LYS A CA 1
ATOM 1414 C C . LYS A 1 182 ? 7.155 9.126 -17.091 1.00 91.25 182 LYS A C 1
ATOM 1416 O O . LYS A 1 182 ? 7.767 8.177 -17.561 1.00 91.25 182 LYS A O 1
ATOM 1421 N N . CYS A 1 183 ? 7.018 9.295 -15.783 1.00 88.44 183 CYS A N 1
ATOM 1422 C CA . CYS A 1 183 ? 7.601 8.435 -14.775 1.00 88.44 183 CYS A CA 1
ATOM 1423 C C . CYS A 1 183 ? 6.741 7.183 -14.525 1.00 88.44 183 CYS A C 1
ATOM 1425 O O . CYS A 1 183 ? 5.513 7.225 -14.622 1.00 88.44 183 CYS A O 1
ATOM 1427 N N . GLU A 1 184 ? 7.372 6.066 -14.157 1.00 89.06 184 GLU A N 1
ATOM 1428 C CA . GLU A 1 184 ? 6.722 4.758 -13.942 1.00 89.06 184 GLU A CA 1
ATOM 1429 C C . GLU A 1 184 ? 6.142 4.603 -12.522 1.00 89.06 184 GLU A C 1
ATOM 1431 O O . GLU A 1 184 ? 6.109 3.525 -11.933 1.00 89.06 184 GLU A O 1
ATOM 1436 N N . ALA A 1 185 ? 5.666 5.719 -11.966 1.00 88.38 185 ALA A N 1
ATOM 1437 C CA . ALA A 1 185 ? 5.261 5.864 -10.571 1.00 88.38 185 ALA A CA 1
ATOM 1438 C C . ALA A 1 185 ? 3.737 5.992 -10.391 1.00 88.38 185 ALA A C 1
ATOM 1440 O O . ALA A 1 185 ? 3.278 6.555 -9.396 1.00 88.38 185 ALA A O 1
ATOM 1441 N N . LEU A 1 186 ? 2.939 5.526 -11.360 1.00 90.06 186 LEU A N 1
ATOM 1442 C CA . LEU A 1 186 ? 1.488 5.444 -11.190 1.00 90.06 186 LEU A CA 1
ATOM 1443 C C . LEU A 1 186 ? 1.135 4.323 -10.214 1.00 90.06 186 LEU A C 1
ATOM 1445 O O . LEU A 1 186 ? 1.619 3.204 -10.353 1.00 90.06 186 LEU A O 1
ATOM 1449 N N . GLU A 1 187 ? 0.262 4.589 -9.258 1.00 86.94 187 GLU A N 1
ATOM 1450 C CA . GLU A 1 187 ? -0.268 3.597 -8.326 1.00 86.94 187 GLU A CA 1
ATOM 1451 C C . GLU A 1 187 ? -1.787 3.644 -8.358 1.00 86.94 187 GLU A C 1
ATOM 1453 O O . GLU A 1 187 ? -2.372 4.730 -8.355 1.00 86.94 187 GLU A O 1
ATOM 1458 N N . GLN A 1 188 ? -2.418 2.472 -8.374 1.00 85.81 188 GLN A N 1
ATOM 1459 C CA . GLN A 1 188 ? -3.858 2.359 -8.222 1.00 85.81 188 GLN A CA 1
ATOM 1460 C C . GLN A 1 188 ? -4.194 1.967 -6.791 1.00 85.81 188 GLN A C 1
ATOM 1462 O O . GLN A 1 188 ? -3.661 1.000 -6.248 1.00 85.81 188 GLN A O 1
ATOM 1467 N N . GLU A 1 189 ? -5.123 2.706 -6.207 1.00 79.56 189 GLU A N 1
ATOM 1468 C CA . GLU A 1 189 ? -5.751 2.358 -4.951 1.00 79.56 189 GLU A CA 1
ATOM 1469 C C . GLU A 1 189 ? -7.265 2.493 -5.109 1.00 79.56 189 GLU A C 1
ATOM 1471 O O . GLU A 1 189 ? -7.809 3.581 -5.312 1.00 79.56 189 GLU A O 1
ATOM 1476 N N . GLY A 1 190 ? -7.955 1.357 -5.101 1.00 76.62 190 GLY A N 1
ATOM 1477 C CA . GLY A 1 190 ? -9.354 1.285 -5.494 1.00 76.62 190 GLY A CA 1
ATOM 1478 C C . GLY A 1 190 ? -9.572 1.801 -6.896 1.00 76.62 190 GLY A C 1
ATOM 1479 O O . GLY A 1 190 ? -8.899 1.400 -7.840 1.00 76.62 190 GLY A O 1
ATOM 1480 N N . GLY A 1 191 ? -10.532 2.700 -7.031 1.00 75.94 191 GLY A N 1
ATOM 1481 C CA . GLY A 1 191 ? -10.850 3.329 -8.300 1.00 75.94 191 GLY A CA 1
ATOM 1482 C C . GLY A 1 191 ? -9.963 4.519 -8.618 1.00 75.94 191 GLY A C 1
ATOM 1483 O O . GLY A 1 191 ? -10.188 5.132 -9.650 1.00 75.94 191 GLY A O 1
ATOM 1484 N N . LEU A 1 192 ? -8.999 4.889 -7.770 1.00 81.56 192 LEU A N 1
ATOM 1485 C CA . LEU A 1 192 ? -8.177 6.077 -7.972 1.00 81.56 192 LEU A CA 1
ATOM 1486 C C . LEU A 1 192 ? -6.750 5.689 -8.363 1.00 81.56 192 LEU A C 1
ATOM 1488 O O . LEU A 1 192 ? -6.028 5.047 -7.604 1.00 81.56 192 LEU A O 1
ATOM 1492 N N . ILE A 1 193 ? -6.330 6.128 -9.542 1.00 88.06 193 ILE A N 1
ATOM 1493 C CA . ILE A 1 193 ? -4.939 6.100 -9.985 1.00 88.06 193 ILE A CA 1
ATOM 1494 C C . ILE A 1 193 ? -4.308 7.440 -9.628 1.00 88.06 193 ILE A C 1
ATOM 1496 O O . ILE A 1 193 ? -4.869 8.491 -9.933 1.00 88.06 193 ILE A O 1
ATOM 1500 N N . THR A 1 194 ? -3.139 7.416 -8.992 1.00 89.31 194 THR A N 1
ATOM 1501 C CA . THR A 1 194 ? -2.368 8.618 -8.645 1.00 89.31 194 THR A CA 1
ATOM 1502 C C . THR A 1 194 ? -0.909 8.453 -9.042 1.00 89.31 194 THR A C 1
ATOM 1504 O O . THR A 1 194 ? -0.365 7.353 -8.967 1.00 89.31 194 THR A O 1
ATOM 1507 N N . CYS A 1 195 ? -0.262 9.536 -9.467 1.00 91.06 195 CYS A N 1
ATOM 1508 C CA . CYS A 1 195 ? 1.179 9.544 -9.690 1.00 91.06 195 CYS A CA 1
ATOM 1509 C C . CYS A 1 195 ? 1.934 9.879 -8.397 1.00 91.06 195 CYS A C 1
ATOM 1511 O O . CYS A 1 195 ? 1.531 10.763 -7.642 1.00 91.06 195 CYS A O 1
ATOM 1513 N N . ARG A 1 196 ? 3.050 9.182 -8.154 1.00 88.38 196 ARG A N 1
ATOM 1514 C CA . ARG A 1 196 ? 3.973 9.431 -7.032 1.00 88.38 196 ARG A CA 1
ATOM 1515 C C . ARG A 1 196 ? 5.334 9.989 -7.452 1.00 88.38 196 ARG A C 1
ATOM 1517 O O . ARG A 1 196 ? 6.202 10.147 -6.601 1.00 88.38 196 ARG A O 1
ATOM 1524 N N . GLY A 1 197 ? 5.545 10.246 -8.740 1.00 89.62 197 GLY A N 1
ATOM 1525 C CA . GLY A 1 197 ? 6.817 10.777 -9.223 1.00 89.62 197 GLY A CA 1
ATOM 1526 C C . GLY A 1 197 ? 6.855 12.299 -9.299 1.00 89.62 197 GLY A C 1
ATOM 1527 O O . GLY A 1 197 ? 6.013 12.989 -8.727 1.00 89.62 197 GLY A O 1
ATOM 1528 N N . TYR A 1 198 ? 7.844 12.814 -10.025 1.00 90.00 198 TYR A N 1
ATOM 1529 C CA . TYR A 1 198 ? 8.176 14.235 -10.073 1.00 90.00 198 TYR A CA 1
ATOM 1530 C C . TYR A 1 198 ? 8.265 14.721 -11.525 1.00 90.00 198 TYR A C 1
ATOM 1532 O O . TYR A 1 198 ? 8.813 14.027 -12.380 1.00 90.00 198 TYR A O 1
ATOM 1540 N N . LEU A 1 199 ? 7.730 15.910 -11.802 1.00 89.12 199 LEU A N 1
ATOM 1541 C CA . LEU A 1 199 ? 7.982 16.673 -13.022 1.00 89.12 199 LEU A CA 1
ATOM 1542 C C . LEU A 1 199 ? 9.413 17.212 -12.959 1.00 89.12 199 LEU A C 1
ATOM 1544 O O . LEU A 1 199 ? 9.779 17.864 -11.977 1.00 89.12 199 LEU A O 1
ATOM 1548 N N . GLU A 1 200 ? 10.219 16.881 -13.971 1.00 84.69 200 GLU A N 1
ATOM 1549 C CA . GLU A 1 200 ? 11.622 17.316 -14.101 1.00 84.69 200 GLU A CA 1
ATOM 1550 C C . GLU A 1 200 ? 12.477 17.051 -12.841 1.00 84.69 200 GLU A C 1
ATOM 1552 O O . GLU A 1 200 ? 13.463 17.728 -12.575 1.00 84.69 200 GLU A O 1
ATOM 1557 N N . GLY A 1 201 ? 12.089 16.061 -12.026 1.00 81.31 201 GLY A N 1
ATOM 1558 C CA . GLY A 1 201 ? 12.782 15.687 -10.789 1.00 81.31 201 GLY A CA 1
ATOM 1559 C C . GLY A 1 201 ? 12.606 16.641 -9.599 1.00 81.31 201 GLY A C 1
ATOM 1560 O O . GLY A 1 201 ? 13.078 16.314 -8.513 1.00 81.31 201 GLY A O 1
ATOM 1561 N N . ALA A 1 202 ? 11.917 17.776 -9.757 1.00 87.19 202 ALA A N 1
ATOM 1562 C CA . ALA A 1 202 ? 11.835 18.815 -8.723 1.00 87.19 202 ALA A CA 1
ATOM 1563 C C . ALA A 1 202 ? 10.424 19.002 -8.142 1.00 87.19 202 ALA A C 1
ATOM 1565 O O . ALA A 1 202 ? 10.266 19.187 -6.935 1.00 87.19 202 ALA A O 1
ATOM 1566 N N . THR A 1 203 ? 9.384 18.929 -8.974 1.00 90.50 203 THR A N 1
ATOM 1567 C CA . THR A 1 203 ? 8.003 19.218 -8.553 1.00 90.50 203 THR A CA 1
ATOM 1568 C C . THR A 1 203 ? 7.189 17.937 -8.483 1.00 90.50 203 THR A C 1
ATOM 1570 O O . THR A 1 203 ? 7.169 17.173 -9.441 1.00 90.50 203 THR A O 1
ATOM 1573 N N . ALA A 1 204 ? 6.499 17.675 -7.369 1.00 90.56 204 ALA A N 1
ATOM 1574 C CA . ALA A 1 204 ? 5.655 16.486 -7.249 1.00 90.56 204 ALA A CA 1
ATOM 1575 C C . ALA A 1 204 ? 4.580 16.466 -8.350 1.00 90.56 204 ALA A C 1
ATOM 1577 O O . ALA A 1 204 ? 3.907 17.465 -8.600 1.00 90.56 204 ALA A O 1
ATOM 1578 N N . CYS A 1 205 ? 4.417 15.327 -9.019 1.00 92.19 205 CYS A N 1
ATOM 1579 C CA . CYS A 1 205 ? 3.404 15.163 -10.049 1.00 92.19 205 CYS A CA 1
ATOM 1580 C C . CYS A 1 205 ? 2.022 15.004 -9.405 1.00 92.19 205 CYS A C 1
ATOM 1582 O O . CYS A 1 205 ? 1.811 14.117 -8.581 1.00 92.19 205 CYS A O 1
ATOM 1584 N N . GLU A 1 206 ? 1.060 15.823 -9.824 1.00 91.25 206 GLU A N 1
ATOM 1585 C CA . GLU A 1 206 ? -0.299 15.813 -9.266 1.00 91.25 206 GLU A CA 1
ATOM 1586 C C . GLU A 1 206 ? -1.303 15.011 -10.106 1.00 91.25 206 GLU A C 1
ATOM 1588 O O . GLU A 1 206 ? -2.510 15.111 -9.889 1.00 91.25 206 GLU A O 1
ATOM 1593 N N . PHE A 1 207 ? -0.824 14.205 -11.061 1.00 90.62 207 PHE A N 1
ATOM 1594 C CA . PHE A 1 207 ? -1.693 13.405 -11.923 1.00 90.62 207 PHE A CA 1
ATOM 1595 C C . PHE A 1 207 ? -2.559 12.452 -11.094 1.00 90.62 207 PHE A C 1
ATOM 1597 O O . PHE A 1 207 ? -2.050 11.677 -10.274 1.00 90.62 207 PHE A O 1
ATOM 1604 N N . LYS A 1 208 ? -3.871 12.488 -11.344 1.00 89.44 208 LYS A N 1
ATOM 1605 C CA . LYS A 1 208 ? -4.857 11.572 -10.771 1.00 89.44 208 LYS A CA 1
ATOM 1606 C C . LYS A 1 208 ? -5.937 11.259 -11.801 1.00 89.44 208 LYS A C 1
ATOM 1608 O O . LYS A 1 208 ? -6.359 12.150 -12.532 1.00 89.44 208 LYS A O 1
ATOM 1613 N N . GLN A 1 209 ? -6.415 10.021 -11.817 1.00 85.31 209 GLN A N 1
ATOM 1614 C CA . GLN A 1 209 ? -7.495 9.577 -12.697 1.00 85.31 209 GLN A CA 1
ATOM 1615 C C . GLN A 1 209 ? -8.361 8.535 -11.992 1.00 85.31 209 GLN A C 1
ATOM 1617 O O . GLN A 1 209 ? -7.847 7.643 -11.322 1.00 85.31 209 GLN A O 1
ATOM 1622 N N . THR A 1 210 ? -9.678 8.622 -12.165 1.00 80.44 210 THR A N 1
ATOM 1623 C CA . THR A 1 210 ? -10.600 7.578 -11.706 1.00 80.44 210 THR A CA 1
ATOM 1624 C C . THR A 1 210 ? -10.609 6.434 -12.728 1.00 80.44 210 THR A C 1
ATOM 1626 O O . THR A 1 210 ? -11.043 6.637 -13.857 1.00 80.44 210 THR A O 1
ATOM 1629 N N . ALA A 1 211 ? -10.123 5.249 -12.357 1.00 69.00 211 ALA A N 1
ATOM 1630 C CA . ALA A 1 211 ? -10.092 4.043 -13.191 1.00 69.00 211 ALA A CA 1
ATOM 1631 C C . ALA A 1 211 ? -11.468 3.368 -13.310 1.00 69.00 211 ALA A C 1
ATOM 1633 O O . ALA A 1 211 ? -11.837 2.883 -14.373 1.00 69.00 211 ALA A O 1
ATOM 1634 N N . TYR A 1 212 ? -12.231 3.342 -12.217 1.00 64.44 212 TYR A N 1
ATOM 1635 C CA . TYR A 1 212 ? -13.623 2.892 -12.165 1.00 64.44 212 TYR A CA 1
ATOM 1636 C C . TYR A 1 212 ? -14.305 3.479 -10.923 1.00 64.44 212 TYR A C 1
ATOM 1638 O O . TYR A 1 212 ? -13.640 3.875 -9.964 1.00 64.44 212 TYR A O 1
ATOM 1646 N N . GLY A 1 213 ? -15.637 3.550 -10.919 1.00 51.72 213 GLY A N 1
ATOM 1647 C CA . GLY A 1 213 ? -16.384 3.979 -9.734 1.00 51.72 213 GLY A CA 1
ATOM 1648 C C . GLY A 1 213 ? -16.283 2.938 -8.616 1.00 51.72 213 GLY A C 1
ATOM 1649 O O . GLY A 1 213 ? -16.561 1.762 -8.840 1.00 51.72 213 GLY A O 1
ATOM 1650 N N . VAL A 1 214 ? -15.908 3.353 -7.405 1.00 50.91 214 VAL A N 1
ATOM 1651 C CA . VAL A 1 214 ? -15.974 2.500 -6.204 1.00 50.91 214 VAL A CA 1
ATOM 1652 C C . VAL A 1 214 ? -17.227 2.865 -5.416 1.00 50.91 214 VAL A C 1
ATOM 1654 O O . VAL A 1 214 ? -17.394 4.037 -5.079 1.00 50.91 214 VAL A O 1
ATOM 1657 N N . MET A 1 215 ? -18.085 1.873 -5.137 1.00 43.94 215 MET A N 1
ATOM 1658 C CA . MET A 1 215 ? -19.213 1.939 -4.187 1.00 43.94 215 MET A CA 1
ATOM 1659 C C . MET A 1 215 ? -19.985 3.274 -4.208 1.00 43.94 215 MET A C 1
ATOM 1661 O O . MET A 1 215 ? -20.029 4.012 -3.229 1.00 43.94 215 MET A O 1
ATOM 1665 N N . GLY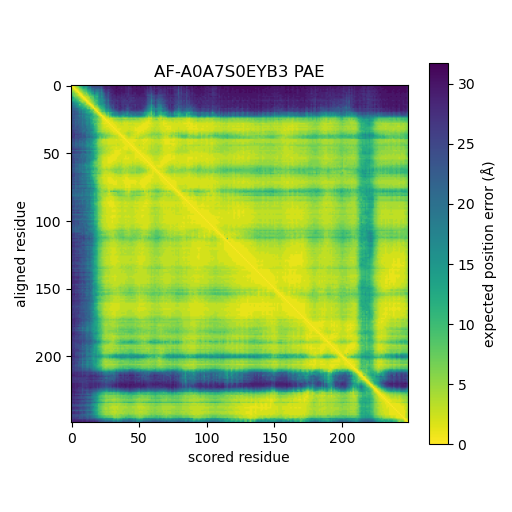 A 1 216 ? -20.565 3.619 -5.362 1.00 39.94 216 GLY A N 1
ATOM 1666 C CA . GLY A 1 216 ? -21.411 4.813 -5.513 1.00 39.94 216 GLY A CA 1
ATOM 1667 C C . GLY A 1 216 ? -20.673 6.135 -5.758 1.00 39.94 216 GLY A C 1
ATOM 1668 O O . GLY A 1 216 ? -21.325 7.158 -5.978 1.00 39.94 216 GLY A O 1
ATOM 1669 N N . SER A 1 217 ? -19.335 6.142 -5.801 1.00 44.16 217 SER A N 1
ATOM 1670 C CA . SER A 1 217 ? -18.585 7.292 -6.317 1.00 44.16 217 SER A CA 1
ATOM 1671 C C . SER A 1 217 ? -18.953 7.488 -7.785 1.00 44.16 217 SER A C 1
ATOM 1673 O O . SER A 1 217 ? -18.714 6.599 -8.607 1.00 44.16 217 SER A O 1
ATOM 1675 N N . LYS A 1 218 ? -19.543 8.642 -8.128 1.00 39.00 218 LYS A N 1
ATOM 1676 C CA . LYS A 1 218 ? -19.729 9.015 -9.533 1.00 39.00 218 LYS A CA 1
ATOM 1677 C C . LYS A 1 218 ? -18.353 8.944 -10.185 1.00 39.00 218 LYS A C 1
ATOM 1679 O O . LYS A 1 218 ? -17.431 9.601 -9.700 1.00 39.00 218 LYS A O 1
ATOM 1684 N N . VAL A 1 219 ? -18.223 8.150 -11.254 1.00 45.62 219 VAL A N 1
ATOM 1685 C CA . VAL A 1 219 ? -17.104 8.286 -12.193 1.00 45.62 219 VAL A CA 1
ATOM 1686 C C . VAL A 1 219 ? -17.009 9.779 -12.438 1.00 45.62 219 VAL A C 1
ATOM 1688 O O . VAL A 1 219 ? -18.008 10.383 -12.836 1.00 45.62 219 VAL A O 1
ATOM 1691 N N . THR A 1 220 ? -15.890 10.401 -12.060 1.00 44.03 220 THR A N 1
ATOM 1692 C CA . THR A 1 220 ? -15.667 11.805 -12.389 1.00 44.03 220 THR A CA 1
ATOM 1693 C C . THR A 1 220 ? -15.903 11.884 -13.880 1.00 44.03 220 THR A C 1
ATOM 1695 O O . THR A 1 220 ? -15.154 11.268 -14.634 1.00 44.03 220 THR A O 1
ATOM 1698 N N . ALA A 1 221 ? -17.007 12.514 -14.271 1.00 39.59 221 ALA A N 1
ATOM 1699 C CA . ALA A 1 221 ? -17.494 12.568 -15.633 1.00 39.59 221 ALA A CA 1
ATOM 1700 C C . ALA A 1 221 ? -16.594 13.499 -16.452 1.00 39.59 221 ALA A C 1
ATOM 1702 O O . ALA A 1 221 ? -17.043 14.489 -17.006 1.00 39.59 221 ALA A O 1
ATOM 1703 N N . ALA A 1 222 ? -15.300 13.200 -16.505 1.00 42.84 222 ALA A N 1
ATOM 1704 C CA . ALA A 1 222 ? -14.547 13.412 -17.710 1.00 42.84 222 ALA A CA 1
ATOM 1705 C C . ALA A 1 222 ? -14.943 12.234 -18.598 1.00 42.84 222 ALA A C 1
ATOM 1707 O O . ALA A 1 222 ? -14.376 11.148 -18.497 1.00 42.84 222 ALA A O 1
ATOM 1708 N N . ALA A 1 223 ? -15.939 12.445 -19.455 1.00 39.84 223 ALA A N 1
ATOM 1709 C CA . ALA A 1 223 ? -16.330 11.533 -20.532 1.00 39.84 223 ALA A CA 1
ATOM 1710 C C . ALA A 1 223 ? -15.197 11.296 -21.570 1.00 39.84 223 ALA A C 1
ATOM 1712 O O . ALA A 1 223 ? -15.448 10.843 -22.677 1.00 39.84 223 ALA A O 1
ATOM 1713 N N . GLU A 1 224 ? -13.950 11.602 -21.202 1.00 45.88 224 GLU A N 1
ATOM 1714 C CA . GLU A 1 224 ? -12.748 11.702 -22.029 1.00 45.88 224 GLU A CA 1
ATOM 1715 C C . GLU A 1 224 ? -11.518 11.068 -21.356 1.00 45.88 224 GLU A C 1
ATOM 1717 O O . GLU A 1 224 ? -10.416 11.134 -21.899 1.00 45.88 224 GLU A O 1
ATOM 1722 N N . ALA A 1 225 ? -11.649 10.479 -20.159 1.00 55.19 225 ALA A N 1
ATOM 1723 C CA . ALA A 1 225 ? -10.508 9.850 -19.504 1.00 55.19 225 ALA A CA 1
ATOM 1724 C C . ALA A 1 225 ? -10.094 8.598 -20.295 1.00 55.19 225 ALA A C 1
ATOM 1726 O O . ALA A 1 225 ? -10.708 7.540 -20.158 1.00 55.19 225 ALA A O 1
ATOM 1727 N N . VAL A 1 226 ? -9.063 8.737 -21.135 1.00 61.94 226 VAL A N 1
ATOM 1728 C CA . VAL A 1 226 ? -8.476 7.635 -21.905 1.00 61.94 226 VAL A CA 1
ATOM 1729 C C . VAL A 1 226 ? -8.143 6.501 -20.931 1.00 61.94 226 VAL A C 1
ATOM 1731 O O . VAL A 1 226 ? -7.417 6.743 -19.956 1.00 61.94 226 VAL A O 1
ATOM 1734 N N . PRO A 1 227 ? -8.687 5.287 -21.132 1.00 70.50 227 PRO A N 1
ATOM 1735 C CA . PRO A 1 227 ? -8.323 4.139 -20.321 1.00 70.50 227 PRO A CA 1
ATOM 1736 C C . PRO A 1 227 ? -6.805 3.971 -20.330 1.00 70.50 227 PRO A C 1
ATOM 1738 O O . PRO A 1 227 ? -6.185 3.901 -21.390 1.00 70.50 227 PRO A O 1
ATOM 1741 N N . LEU A 1 228 ? -6.196 3.943 -19.145 1.00 81.00 228 LEU A N 1
ATOM 1742 C CA . LEU A 1 228 ? -4.777 3.639 -19.023 1.00 81.00 228 LEU A CA 1
ATOM 1743 C C . LEU A 1 228 ? -4.608 2.140 -19.244 1.00 81.00 228 LEU A C 1
ATOM 1745 O O . LEU A 1 228 ? -4.790 1.346 -18.320 1.00 81.00 228 LEU A O 1
ATOM 1749 N N . GLU A 1 229 ? -4.311 1.769 -20.486 1.00 85.38 229 GLU A N 1
ATOM 1750 C CA . GLU A 1 229 ? -4.065 0.383 -20.857 1.00 85.38 229 GLU A CA 1
ATOM 1751 C C . GLU A 1 229 ? -2.865 -0.148 -20.073 1.00 85.38 229 GLU A C 1
ATOM 1753 O O . GLU A 1 229 ? -1.779 0.441 -20.064 1.00 85.38 229 GLU A O 1
ATOM 1758 N N . ARG A 1 230 ? -3.095 -1.243 -19.348 1.00 88.38 230 ARG A N 1
ATOM 1759 C CA . ARG A 1 230 ? -2.052 -1.877 -18.554 1.00 88.38 230 ARG A CA 1
ATOM 1760 C C . ARG A 1 230 ? -1.119 -2.650 -19.472 1.00 88.38 230 ARG A C 1
ATOM 1762 O O . ARG A 1 230 ? -1.543 -3.343 -20.389 1.00 88.38 230 ARG A O 1
ATOM 1769 N N . VAL A 1 231 ? 0.166 -2.526 -19.190 1.00 89.69 231 VAL A N 1
ATOM 1770 C CA . VAL A 1 231 ? 1.239 -3.200 -19.910 1.00 89.69 231 VAL A CA 1
ATOM 1771 C C . VAL A 1 231 ? 1.472 -4.569 -19.260 1.00 89.69 231 VAL A C 1
ATOM 1773 O O . VAL A 1 231 ? 1.373 -4.672 -18.031 1.00 89.69 231 VAL A O 1
ATOM 1776 N N . PRO A 1 232 ? 1.803 -5.621 -20.031 1.00 92.88 232 PRO A N 1
ATOM 1777 C CA . PRO A 1 232 ? 2.156 -6.919 -19.468 1.00 92.88 232 PRO A CA 1
ATOM 1778 C C . PRO A 1 232 ? 3.246 -6.818 -18.396 1.00 92.88 232 PRO A C 1
ATOM 1780 O O . PRO A 1 232 ? 4.202 -6.052 -18.526 1.00 92.88 232 PRO A O 1
ATOM 1783 N N . TRP A 1 233 ? 3.090 -7.598 -17.328 1.00 93.62 233 TRP A N 1
ATOM 1784 C CA . TRP A 1 233 ? 4.075 -7.683 -16.257 1.00 93.62 233 TRP A CA 1
ATOM 1785 C C . TRP A 1 233 ? 5.202 -8.641 -16.635 1.00 93.62 233 TRP A C 1
ATOM 1787 O O . TRP A 1 233 ? 4.952 -9.787 -17.011 1.00 93.62 233 TRP A O 1
ATOM 1797 N N . ALA A 1 234 ? 6.448 -8.195 -16.498 1.00 94.00 234 ALA A N 1
ATOM 1798 C CA . ALA A 1 234 ? 7.615 -9.045 -16.682 1.00 94.00 234 ALA A CA 1
ATOM 1799 C C . ALA A 1 234 ? 7.827 -9.900 -15.425 1.00 94.00 234 ALA A C 1
ATOM 1801 O O . ALA A 1 234 ? 8.166 -9.388 -14.353 1.00 94.00 234 ALA A O 1
ATOM 1802 N N . ALA A 1 235 ? 7.615 -11.210 -15.534 1.00 90.44 235 ALA A N 1
ATOM 1803 C CA . ALA A 1 235 ? 7.872 -12.133 -14.437 1.00 90.44 235 ALA A CA 1
ATOM 1804 C C . ALA A 1 235 ? 9.382 -12.383 -14.264 1.00 90.44 235 ALA A C 1
ATOM 1806 O O . ALA A 1 235 ? 10.150 -12.417 -15.222 1.00 90.44 235 ALA A O 1
ATOM 1807 N N . HIS A 1 236 ? 9.817 -12.546 -13.015 1.00 97.19 236 HIS A N 1
ATOM 1808 C CA . HIS A 1 236 ? 11.207 -12.850 -12.678 1.00 97.19 236 HIS A CA 1
ATOM 1809 C C . HIS A 1 236 ? 11.361 -14.356 -12.398 1.00 97.19 236 HIS A C 1
ATOM 1811 O O . HIS A 1 236 ? 10.545 -14.891 -11.640 1.00 97.19 236 HIS A O 1
ATOM 1817 N N . PRO A 1 237 ? 12.434 -15.038 -12.849 1.00 97.12 237 PRO A N 1
ATOM 1818 C CA . PRO A 1 237 ? 12.562 -16.498 -12.726 1.00 97.12 237 PRO A CA 1
ATOM 1819 C C . PRO A 1 237 ? 12.411 -17.044 -11.297 1.00 97.12 237 PRO A C 1
ATOM 1821 O O . PRO A 1 237 ? 11.840 -18.109 -11.068 1.00 97.12 237 PRO A O 1
ATOM 1824 N N . ALA A 1 238 ? 12.900 -16.309 -10.292 1.00 97.19 238 ALA A N 1
ATOM 1825 C CA . ALA A 1 238 ? 12.733 -16.701 -8.887 1.00 97.19 238 ALA A CA 1
ATOM 1826 C C . ALA A 1 238 ? 11.269 -16.641 -8.409 1.00 97.19 238 ALA A C 1
ATOM 1828 O O . ALA A 1 238 ? 10.868 -17.444 -7.568 1.00 97.19 238 ALA A O 1
ATOM 1829 N N . VAL A 1 239 ? 10.488 -15.694 -8.938 1.00 96.88 239 VAL A N 1
ATOM 1830 C CA . VAL A 1 239 ? 9.058 -15.538 -8.645 1.00 96.88 239 VAL A CA 1
ATOM 1831 C C . VAL A 1 239 ? 8.287 -16.670 -9.319 1.00 96.88 239 VAL A C 1
ATOM 1833 O O . VAL A 1 239 ? 7.553 -17.380 -8.639 1.00 96.88 239 VAL A O 1
ATOM 1836 N N . GLU A 1 240 ? 8.546 -16.922 -10.604 1.00 95.94 240 GLU A N 1
ATOM 1837 C CA . GLU A 1 240 ? 7.926 -18.016 -11.368 1.00 95.94 240 GLU A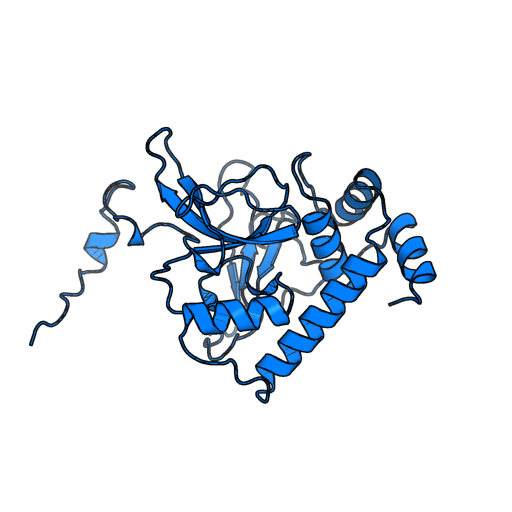 CA 1
ATOM 1838 C C . GLU A 1 240 ? 8.182 -19.379 -10.725 1.00 95.94 240 GLU A C 1
ATOM 1840 O O . GLU A 1 240 ? 7.255 -20.157 -10.502 1.00 95.94 240 GLU A O 1
ATOM 1845 N N . LYS A 1 241 ? 9.433 -19.652 -10.333 1.00 96.38 241 LYS A N 1
ATOM 1846 C CA . LYS A 1 241 ? 9.789 -20.888 -9.629 1.00 96.38 241 LYS A CA 1
ATOM 1847 C C . LYS A 1 241 ? 9.003 -21.060 -8.324 1.00 96.38 241 LYS A C 1
ATOM 1849 O O . LYS A 1 241 ? 8.622 -22.181 -7.986 1.00 96.38 241 LYS A O 1
ATOM 1854 N N . SER A 1 242 ? 8.778 -19.974 -7.582 1.00 96.44 242 SER A N 1
ATOM 1855 C CA . SER A 1 242 ? 7.996 -20.014 -6.340 1.00 96.44 242 SER A CA 1
ATOM 1856 C C . SER A 1 242 ? 6.517 -20.282 -6.615 1.00 96.44 242 SER A C 1
ATOM 1858 O O . SER A 1 242 ? 5.931 -21.132 -5.949 1.00 96.44 242 SER A O 1
ATOM 1860 N N . LEU A 1 243 ? 5.942 -19.631 -7.632 1.00 95.44 243 LEU A N 1
ATOM 1861 C CA . LEU A 1 243 ? 4.554 -19.846 -8.053 1.00 95.44 243 LEU A CA 1
ATOM 1862 C C . LEU A 1 243 ? 4.322 -21.287 -8.514 1.00 95.44 243 LEU A C 1
ATOM 1864 O O . LEU A 1 243 ? 3.405 -21.941 -8.027 1.00 95.44 243 LEU A O 1
ATOM 1868 N N . HIS A 1 244 ? 5.201 -21.833 -9.360 1.00 94.50 244 HIS A N 1
ATOM 1869 C CA . HIS A 1 244 ? 5.120 -23.233 -9.787 1.00 94.50 244 HIS A CA 1
ATOM 1870 C C . HIS A 1 244 ? 5.150 -24.209 -8.607 1.00 94.50 244 HIS A C 1
ATOM 1872 O O . HIS A 1 244 ? 4.386 -25.171 -8.581 1.00 94.50 244 HIS A O 1
ATOM 1878 N N . LYS A 1 245 ? 5.997 -23.952 -7.602 1.00 93.31 245 LYS A N 1
ATOM 1879 C CA . LYS A 1 245 ? 6.051 -24.775 -6.385 1.00 93.31 245 LYS A CA 1
ATOM 1880 C C . LYS A 1 245 ? 4.754 -24.697 -5.567 1.00 93.31 245 LYS A C 1
ATOM 1882 O O . LYS A 1 245 ? 4.424 -25.660 -4.881 1.00 93.31 245 LYS A O 1
ATOM 1887 N N . ALA A 1 246 ? 4.046 -23.574 -5.628 1.00 91.06 246 ALA A N 1
ATOM 1888 C CA . ALA A 1 246 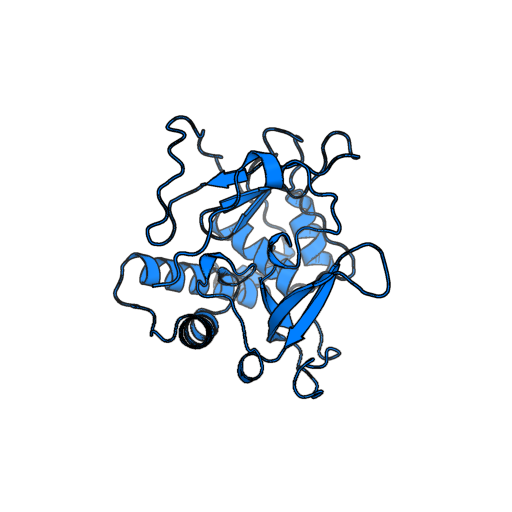? 2.786 -23.348 -4.925 1.00 91.06 246 ALA A CA 1
ATOM 1889 C C . ALA A 1 246 ? 1.545 -23.867 -5.680 1.00 91.06 246 ALA A C 1
ATOM 1891 O O . ALA A 1 246 ? 0.444 -23.754 -5.152 1.00 91.06 246 ALA A O 1
ATOM 1892 N N . GLY A 1 247 ? 1.708 -24.455 -6.873 1.00 86.62 247 GLY A N 1
ATOM 1893 C CA . GLY A 1 247 ? 0.599 -24.959 -7.693 1.00 86.62 247 GLY A CA 1
ATOM 1894 C C . GLY A 1 247 ? 0.207 -24.065 -8.874 1.00 86.62 247 GLY A C 1
ATOM 1895 O O . GLY A 1 247 ? -0.758 -24.385 -9.558 1.00 86.62 247 GLY A O 1
ATOM 1896 N N . GLY A 1 248 ? 0.974 -23.006 -9.153 1.00 73.94 248 GLY A N 1
ATOM 1897 C CA . GLY A 1 248 ? 0.718 -22.060 -10.243 1.00 73.94 248 GLY A CA 1
ATOM 1898 C C . GLY A 1 248 ? -0.108 -20.839 -9.825 1.00 73.94 248 GLY A C 1
ATOM 1899 O O . GLY A 1 248 ? -0.442 -20.676 -8.651 1.00 73.94 248 GLY A O 1
ATOM 1900 N N .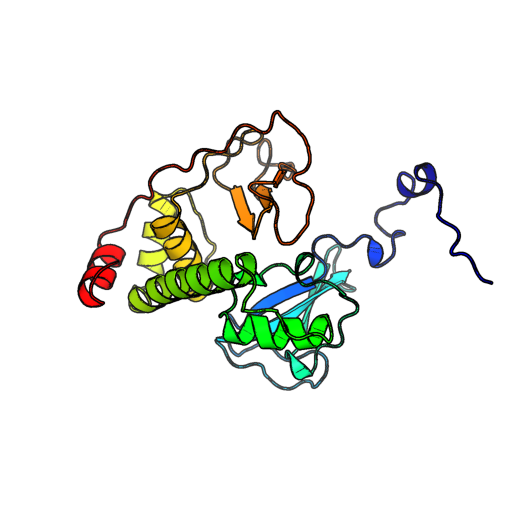 LEU A 1 249 ? -0.361 -19.966 -10.807 1.00 59.81 249 LEU A N 1
ATOM 1901 C CA . LEU A 1 249 ? -1.420 -18.951 -10.770 1.00 59.81 249 LEU A CA 1
ATOM 1902 C C . LEU A 1 249 ? -2.721 -19.563 -11.287 1.00 59.81 249 LEU A C 1
ATOM 1904 O O . LEU A 1 249 ? -2.629 -20.327 -12.276 1.00 59.81 249 LEU A O 1
#

Mean predicted aligned error: 8.8 Å

Organism: NCBI:txid33657

Radius of gyration: 19.75 Å; Cα contacts (8 Å, |Δi|>4): 354; chains: 1; bounding box: 48×58×47 Å